Protein AF-A0A944C3S5-F1 (afdb_monomer_lite)

Foldseek 3Di:
DVVVVCVVVVNDDPVVVVVVVVVVVVVCPDPVNVVVVVVVVVVVVVVVVVCCVPPPVNVVVVVVVVVVVVVVVVVVVVVVVVVVVVVVVVVVVVVVVVVVVVVVVVVVVVVVVVVVVVVVVVVVVVVVVVVVVVVVVVVVVVVVVVVVVVVVVVVVVVVVVVVVVVVVVVVVVVVVVVVVVVVVVVVVVVVVVVVVVVVVVVVVVVVVVVVVVVVVVVVVVVVVVVVVVVVVVVVVVVVVVVVVVVVVCCCVLPVVLVCVLVVNPPVVVVVVVVVVVVVLVPQQDDPDDDPPDHGHDDDDDDGPDSDPPD

Radius of gyration: 121.22 Å; chains: 1; bounding box: 181×60×324 Å

Sequence (310 aa):
EQYSAAVSAGQIPQSVQNQVNAAVEAQMNTDAVKLQISDKVTAQKQLLIEQNMSNEAVTAQINEAVASAKEGQKTIQELVAQLDAYNEFYTGLTSYTAGVDKAYSGSKDLSSGAAELYNGAKDLHSGTAQLKAGTEQLTSGGNTLISGVNQLDSGAGELKDGTGSLVDGVNKLSSGAGQLDSGAGELMDGTQSLVNGVGTLTTGAQQLDNGAGELLDGANKLNDGVKTLIDGIKQLRDGSKELKDGMDEFNDKAVKKIVDAVDGDIAGLLDKLKATVAAGKDYDTFSGKPDTMNGSVKFIYRTEAISADD

pLDDT: mean 88.97, std 12.16, range [44.88, 98.62]

Secondary structure (DSSP, 8-state):
-HHHHHHHTT-S-HHHHHHHHHHHHHHHHSHHHHHHHHHHHHHHHHHHHHHHHT-HHHHHHHHHHHHHHHHHHHHHHHHHHHHHHHHHHHHHHHHHHHHHHHHHHHHHHHHHHHHHHHHHHHHHHHHHHHHHHHHHHHHHHHHHHHHHHHHHHHHHHHHHHHHHHHHHHHHHHHHHHHHHHHHHHHHHHHHHHHHHHHHHHHHHHHHHHHHHHHHHHHHHHHHHHHHHHHHHHHHHHHHHHHHHHHHHHHIIIIIHHHHHHTTT-HHHHHHHHHHHHHHHTT---TT---TT----------PPP-----

Structure (mmCIF, N/CA/C/O backbone):
data_AF-A0A944C3S5-F1
#
_entry.id   AF-A0A944C3S5-F1
#
loop_
_atom_site.group_PDB
_atom_site.id
_atom_site.type_symbol
_atom_site.label_atom_id
_atom_site.label_alt_id
_atom_site.label_comp_id
_atom_site.label_asym_id
_atom_site.label_entity_id
_atom_site.label_seq_id
_atom_site.pdbx_PDB_ins_code
_atom_site.Cartn_x
_atom_site.Cartn_y
_atom_site.Cartn_z
_atom_site.occupancy
_atom_site.B_iso_or_equiv
_atom_site.auth_seq_id
_atom_site.auth_comp_id
_atom_site.auth_asym_id
_atom_site.auth_atom_id
_atom_site.pdbx_PDB_model_num
ATOM 1 N N . GLU A 1 1 ? 78.998 5.238 -148.807 1.00 68.12 1 GLU A N 1
ATOM 2 C CA . GLU A 1 1 ? 79.286 6.618 -149.262 1.00 68.12 1 GLU A CA 1
ATOM 3 C C . GLU A 1 1 ? 79.625 6.720 -150.746 1.00 68.12 1 GLU A C 1
ATOM 5 O O . GLU A 1 1 ? 78.857 7.359 -151.448 1.00 68.12 1 GLU A O 1
ATOM 10 N N . GLN A 1 2 ? 80.679 6.072 -151.267 1.00 76.25 2 GLN A N 1
ATOM 11 C CA . GLN A 1 2 ? 81.015 6.170 -152.706 1.00 76.25 2 GLN A CA 1
ATOM 12 C C . GLN A 1 2 ? 79.892 5.675 -153.644 1.00 76.25 2 GLN A C 1
ATOM 14 O O . GLN A 1 2 ? 79.578 6.344 -154.624 1.00 76.25 2 GLN A O 1
ATOM 19 N N . TYR A 1 3 ? 79.224 4.564 -153.307 1.00 78.12 3 TYR A N 1
ATOM 20 C CA . TYR A 1 3 ? 78.037 4.080 -154.031 1.00 78.12 3 TYR A CA 1
ATOM 21 C C . TYR A 1 3 ? 76.883 5.099 -154.007 1.00 78.12 3 TYR A C 1
ATOM 23 O O . TYR A 1 3 ? 76.321 5.432 -155.046 1.00 78.12 3 TYR A O 1
ATOM 31 N N . SER A 1 4 ? 76.581 5.658 -152.832 1.00 78.44 4 SER A N 1
ATOM 32 C CA . SER A 1 4 ? 75.530 6.666 -152.650 1.00 78.44 4 SER A CA 1
ATOM 33 C C . SER A 1 4 ? 75.803 7.944 -153.456 1.00 78.44 4 SER A C 1
ATOM 35 O O . SER A 1 4 ? 74.883 8.506 -154.037 1.00 78.44 4 SER A O 1
ATOM 37 N N . ALA A 1 5 ? 77.063 8.381 -153.544 1.00 80.31 5 ALA A N 1
ATOM 38 C CA . ALA A 1 5 ? 77.455 9.555 -154.326 1.00 80.31 5 ALA A CA 1
ATOM 39 C C . ALA A 1 5 ? 77.329 9.328 -155.845 1.00 80.31 5 ALA A C 1
ATOM 41 O O . ALA A 1 5 ? 76.824 10.197 -156.554 1.00 80.31 5 ALA A O 1
ATOM 42 N N . ALA A 1 6 ? 77.731 8.152 -156.344 1.00 76.31 6 ALA A N 1
ATOM 43 C CA . ALA A 1 6 ? 77.611 7.796 -157.761 1.00 76.31 6 ALA A CA 1
ATOM 44 C C . ALA A 1 6 ? 76.144 7.656 -158.216 1.00 76.31 6 ALA A C 1
ATOM 46 O O . ALA A 1 6 ? 75.801 8.021 -159.343 1.00 76.31 6 ALA A O 1
ATOM 47 N N . VAL A 1 7 ? 75.266 7.178 -157.327 1.00 78.06 7 VAL A N 1
ATOM 48 C CA . VAL A 1 7 ? 73.809 7.161 -157.534 1.00 78.06 7 VAL A CA 1
ATOM 49 C C . VAL A 1 7 ? 73.253 8.581 -157.664 1.00 78.06 7 VAL A C 1
ATOM 51 O O . VAL A 1 7 ? 72.561 8.876 -158.637 1.00 78.06 7 VAL A O 1
ATOM 54 N N . SER A 1 8 ? 73.611 9.485 -156.747 1.00 79.62 8 SER A N 1
ATOM 55 C CA . SER A 1 8 ? 73.151 10.882 -156.774 1.00 79.62 8 SER A CA 1
ATOM 56 C C . SER A 1 8 ? 73.646 11.671 -157.993 1.00 79.62 8 SER A C 1
ATOM 58 O O . SER A 1 8 ? 72.970 12.595 -158.434 1.00 79.62 8 SER A O 1
ATOM 60 N N . ALA A 1 9 ? 74.797 11.301 -158.569 1.00 79.31 9 ALA A N 1
ATOM 61 C CA . ALA A 1 9 ? 75.340 11.899 -159.793 1.00 79.31 9 ALA A CA 1
ATOM 62 C C . ALA A 1 9 ? 74.702 11.360 -161.094 1.00 79.31 9 ALA A C 1
ATOM 64 O O . ALA A 1 9 ? 75.118 11.749 -162.185 1.00 79.31 9 ALA A O 1
ATOM 65 N N . GLY A 1 10 ? 73.730 10.441 -161.006 1.00 77.62 10 GLY A N 1
ATOM 66 C CA . GLY A 1 10 ? 73.051 9.839 -162.162 1.00 77.62 10 GLY A CA 1
ATOM 67 C C . GLY A 1 10 ? 73.912 8.865 -162.977 1.00 77.62 10 GLY A C 1
ATOM 68 O O . GLY A 1 10 ? 73.494 8.419 -164.042 1.00 77.62 10 GLY A O 1
ATOM 69 N N . GLN A 1 11 ? 75.109 8.521 -162.489 1.00 80.56 11 GLN A N 1
ATOM 70 C CA . GLN A 1 11 ? 76.077 7.673 -163.195 1.00 80.56 11 GLN A CA 1
ATOM 71 C C . GLN A 1 11 ? 75.770 6.176 -163.080 1.00 80.56 11 GLN A C 1
ATOM 73 O O . GLN A 1 11 ? 76.320 5.379 -163.837 1.00 80.56 11 GLN A O 1
ATOM 78 N N . ILE A 1 12 ? 74.903 5.780 -162.143 1.00 78.81 12 ILE A N 1
ATOM 79 C CA . ILE A 1 12 ? 74.506 4.383 -161.957 1.00 78.81 12 ILE A CA 1
ATOM 80 C C . ILE A 1 12 ? 73.067 4.189 -162.448 1.00 78.81 12 ILE A C 1
ATOM 82 O O . ILE A 1 12 ? 72.147 4.757 -161.853 1.00 78.81 12 ILE A O 1
ATOM 86 N N . PRO A 1 13 ? 72.843 3.369 -163.493 1.00 82.81 13 PRO A N 1
ATOM 87 C CA . PRO A 1 13 ? 71.507 3.069 -163.991 1.00 82.81 13 PRO A CA 1
ATOM 88 C C . PRO A 1 13 ? 70.596 2.505 -162.900 1.00 82.81 13 PRO A C 1
ATOM 90 O O . PRO A 1 13 ? 71.029 1.704 -162.069 1.00 82.81 13 PRO A O 1
ATOM 93 N N . GLN A 1 14 ? 69.309 2.854 -162.956 1.00 82.19 14 GLN A N 1
ATOM 94 C CA . GLN A 1 14 ? 68.306 2.395 -161.988 1.00 82.19 14 GLN A CA 1
ATOM 95 C C . GLN A 1 14 ? 68.265 0.862 -161.854 1.00 82.19 14 GLN A C 1
ATOM 97 O O . GLN A 1 14 ? 68.037 0.338 -160.770 1.00 82.19 14 GLN A O 1
ATOM 102 N N . SER A 1 15 ? 68.537 0.126 -162.934 1.00 81.75 15 SER A N 1
ATOM 103 C CA . SER A 1 15 ? 68.594 -1.340 -162.926 1.00 81.75 15 SER A CA 1
ATOM 104 C C . SER A 1 15 ? 69.706 -1.898 -162.032 1.00 81.75 15 SER A C 1
ATOM 106 O O . SER A 1 15 ? 69.478 -2.862 -161.304 1.00 81.75 15 SER A O 1
ATOM 108 N N . VAL A 1 16 ? 70.887 -1.275 -162.044 1.00 80.94 16 VAL A N 1
ATOM 109 C CA . VAL A 1 16 ? 72.018 -1.657 -161.186 1.00 80.94 16 VAL A CA 1
ATOM 110 C C . VAL A 1 16 ? 71.726 -1.276 -159.740 1.00 80.94 16 VAL A C 1
ATOM 112 O O . VAL A 1 16 ? 71.988 -2.068 -158.837 1.00 80.94 16 VAL A O 1
ATOM 115 N N . GLN A 1 17 ? 71.105 -0.113 -159.515 1.00 84.06 17 GLN A N 1
ATOM 116 C CA . GLN A 1 17 ? 70.663 0.275 -158.174 1.00 84.06 17 GLN A CA 1
ATOM 117 C C . GLN A 1 17 ? 69.677 -0.737 -157.587 1.00 84.06 17 GLN A C 1
ATOM 119 O O . GLN A 1 17 ? 69.824 -1.152 -156.439 1.00 84.06 17 GLN A O 1
ATOM 124 N N . ASN A 1 18 ? 68.715 -1.189 -158.397 1.00 85.38 18 ASN A N 1
ATOM 125 C CA . ASN A 1 18 ? 67.740 -2.197 -157.995 1.00 85.38 18 ASN A CA 1
ATOM 126 C C . ASN A 1 18 ? 68.406 -3.545 -157.673 1.00 85.38 18 ASN A C 1
ATOM 128 O O . ASN A 1 18 ? 68.017 -4.184 -156.702 1.00 85.38 18 ASN A O 1
ATOM 132 N N . GLN A 1 19 ? 69.423 -3.971 -158.432 1.00 83.88 19 GLN A N 1
ATOM 133 C CA . GLN A 1 19 ? 70.165 -5.205 -158.140 1.00 83.88 19 GLN A CA 1
ATOM 134 C C . GLN A 1 19 ? 70.975 -5.119 -156.849 1.00 83.88 19 GLN A C 1
ATOM 136 O O . GLN A 1 19 ? 70.965 -6.065 -156.065 1.00 83.88 19 GLN A O 1
ATOM 141 N N . VAL A 1 20 ? 71.665 -4.002 -156.610 1.00 83.25 20 VAL A N 1
ATOM 142 C CA . VAL A 1 20 ? 72.401 -3.802 -155.357 1.00 83.25 20 VAL A CA 1
ATOM 143 C C . VAL A 1 20 ? 71.428 -3.764 -154.182 1.00 83.25 20 VAL A C 1
ATOM 145 O O . VAL A 1 20 ? 71.673 -4.439 -153.188 1.00 83.25 20 VAL A O 1
ATOM 148 N N . ASN A 1 21 ? 70.300 -3.061 -154.309 1.00 84.06 21 ASN A N 1
ATOM 149 C CA . ASN A 1 21 ? 69.264 -3.050 -153.277 1.00 84.06 21 ASN A CA 1
ATOM 150 C C . ASN A 1 21 ? 68.722 -4.460 -153.012 1.00 84.06 21 ASN A C 1
ATOM 152 O O . ASN A 1 21 ? 68.653 -4.861 -151.856 1.00 84.06 21 ASN A O 1
ATOM 156 N N . ALA A 1 22 ? 68.432 -5.242 -154.058 1.00 85.50 22 ALA A N 1
ATOM 157 C CA . ALA A 1 22 ? 67.975 -6.625 -153.919 1.00 85.50 22 ALA A CA 1
ATOM 158 C C . ALA A 1 22 ? 69.033 -7.533 -153.263 1.00 85.50 22 ALA A C 1
ATOM 160 O O . ALA A 1 22 ? 68.700 -8.370 -152.428 1.00 85.50 22 ALA A O 1
ATOM 161 N N . ALA A 1 23 ? 70.316 -7.364 -153.600 1.00 84.44 23 ALA A N 1
ATOM 162 C CA . ALA A 1 23 ? 71.409 -8.120 -152.990 1.00 84.44 23 ALA A CA 1
ATOM 163 C C . ALA A 1 23 ? 71.604 -7.753 -151.511 1.00 84.44 23 ALA A C 1
ATOM 165 O O . ALA A 1 23 ? 71.798 -8.633 -150.674 1.00 84.44 23 ALA A O 1
ATOM 166 N N . VAL A 1 24 ? 71.503 -6.464 -151.175 1.00 85.25 24 VAL A N 1
ATOM 167 C CA . VAL A 1 24 ? 71.533 -5.984 -149.788 1.00 85.25 24 VAL A CA 1
ATOM 168 C C . VAL A 1 24 ? 70.325 -6.507 -149.015 1.00 85.25 24 VAL A C 1
ATOM 170 O O . VAL A 1 24 ? 70.507 -7.013 -147.912 1.00 85.25 24 VAL A O 1
ATOM 173 N N . GLU A 1 25 ? 69.117 -6.457 -149.583 1.00 85.50 25 GLU A N 1
ATOM 174 C CA . GLU A 1 25 ? 67.910 -7.030 -148.975 1.00 85.50 25 GLU A CA 1
ATOM 175 C C . GLU A 1 25 ? 68.047 -8.534 -148.740 1.00 85.50 25 GLU A C 1
ATOM 177 O O . GLU A 1 25 ? 67.682 -9.013 -147.668 1.00 85.50 25 GLU A O 1
ATOM 182 N N . ALA A 1 26 ? 68.602 -9.283 -149.695 1.00 85.50 26 ALA A N 1
ATOM 183 C CA . ALA A 1 26 ? 68.852 -10.712 -149.539 1.00 85.50 26 ALA A CA 1
ATOM 184 C C . ALA A 1 26 ? 69.857 -10.985 -148.409 1.00 85.50 26 ALA A C 1
ATOM 186 O O . ALA A 1 26 ? 69.588 -11.815 -147.542 1.00 85.50 26 ALA A O 1
ATOM 187 N N . GLN A 1 27 ? 70.972 -10.244 -148.368 1.00 85.62 27 GLN A N 1
ATOM 188 C CA . GLN A 1 27 ? 71.989 -10.358 -147.319 1.00 85.62 27 GLN A CA 1
ATOM 189 C C . GLN A 1 27 ? 71.406 -10.026 -145.934 1.00 85.62 27 GLN A C 1
ATOM 191 O O . GLN A 1 27 ? 71.581 -10.790 -144.985 1.00 85.62 27 GLN A O 1
ATOM 196 N N . MET A 1 28 ? 70.667 -8.917 -145.832 1.00 85.00 28 MET A N 1
ATOM 197 C CA . MET A 1 28 ? 69.953 -8.464 -144.631 1.00 85.00 28 MET A CA 1
ATOM 198 C C . MET A 1 28 ? 68.902 -9.473 -144.157 1.00 85.00 28 MET A C 1
ATOM 200 O O . MET A 1 28 ? 68.638 -9.576 -142.960 1.00 85.00 28 MET A O 1
ATOM 204 N N . ASN A 1 29 ? 68.296 -10.217 -145.086 1.00 87.00 29 ASN A N 1
ATOM 205 C CA . ASN A 1 29 ? 67.273 -11.205 -144.773 1.00 87.00 29 ASN A CA 1
ATOM 206 C C . ASN A 1 29 ? 67.810 -12.576 -144.373 1.00 87.00 29 ASN A C 1
ATOM 208 O O . ASN A 1 29 ? 67.002 -13.396 -143.928 1.00 87.00 29 ASN A O 1
ATOM 212 N N . THR A 1 30 ? 69.120 -12.814 -144.481 1.00 90.19 30 THR A N 1
ATOM 213 C CA . THR A 1 30 ? 69.727 -14.062 -144.008 1.00 90.19 30 THR A CA 1
ATOM 214 C C . THR A 1 30 ? 69.561 -14.221 -142.497 1.00 90.19 30 THR A C 1
ATOM 216 O O . THR A 1 30 ? 69.698 -13.262 -141.730 1.00 90.19 30 THR A O 1
ATOM 219 N N . ASP A 1 31 ? 69.310 -15.453 -142.054 1.00 88.69 31 ASP A N 1
ATOM 220 C CA . ASP A 1 31 ? 69.139 -15.766 -140.631 1.00 88.69 31 ASP A CA 1
ATOM 221 C C . ASP A 1 31 ? 70.384 -15.406 -139.817 1.00 88.69 31 ASP A C 1
ATOM 223 O O . ASP A 1 31 ? 70.266 -14.911 -138.701 1.00 88.69 31 ASP A O 1
ATOM 227 N N . ALA A 1 32 ? 71.578 -15.557 -140.400 1.00 89.75 32 ALA A N 1
ATOM 228 C CA . ALA A 1 32 ? 72.836 -15.180 -139.762 1.00 89.75 32 ALA A CA 1
ATOM 229 C C . ALA A 1 32 ? 72.899 -13.678 -139.430 1.00 89.75 32 ALA A C 1
ATOM 231 O O . ALA A 1 32 ? 73.282 -13.309 -138.320 1.00 89.75 32 ALA A O 1
ATOM 232 N N . VAL A 1 33 ? 72.492 -12.809 -140.365 1.00 87.69 33 VAL A N 1
ATOM 233 C CA . VAL A 1 33 ? 72.485 -11.354 -140.144 1.00 87.69 33 VAL A CA 1
ATOM 234 C C . VAL A 1 33 ? 71.390 -10.962 -139.151 1.00 87.69 33 VAL A C 1
ATOM 236 O O . VAL A 1 33 ? 71.651 -10.177 -138.240 1.00 87.69 33 VAL A O 1
ATOM 239 N N . LYS A 1 34 ? 70.192 -11.548 -139.253 1.00 88.38 34 LYS A N 1
ATOM 240 C CA . LYS A 1 34 ? 69.099 -11.311 -138.291 1.00 88.38 34 LYS A CA 1
ATOM 241 C C . LYS A 1 34 ? 69.468 -11.735 -136.868 1.00 88.38 34 LYS A C 1
ATOM 243 O O . LYS A 1 34 ? 69.200 -10.983 -135.931 1.00 88.38 34 LYS A O 1
ATOM 248 N N . LEU A 1 35 ? 70.111 -12.893 -136.706 1.00 90.81 35 LEU A N 1
ATOM 249 C CA . LEU A 1 35 ? 70.570 -13.388 -135.407 1.00 90.81 35 LEU A CA 1
ATOM 250 C C . LEU A 1 35 ? 71.626 -12.450 -134.812 1.00 90.81 35 LEU A C 1
ATOM 252 O O . LEU A 1 35 ? 71.480 -12.010 -133.678 1.00 90.81 35 LEU A O 1
ATOM 256 N N . GLN A 1 36 ? 72.622 -12.042 -135.607 1.00 90.56 36 GLN A N 1
ATOM 257 C CA . GLN A 1 36 ? 73.629 -11.072 -135.166 1.00 90.56 36 GLN A CA 1
ATOM 258 C C . GLN A 1 36 ? 73.017 -9.730 -134.753 1.00 90.56 36 GLN A C 1
ATOM 260 O O . GLN A 1 36 ? 73.471 -9.132 -133.777 1.00 90.56 36 GLN A O 1
ATOM 265 N N . ILE A 1 37 ? 71.997 -9.247 -135.470 1.00 89.06 37 ILE A N 1
ATOM 266 C CA . ILE A 1 37 ? 71.258 -8.038 -135.085 1.00 89.06 37 ILE A CA 1
ATOM 267 C C . ILE A 1 37 ? 70.555 -8.261 -133.740 1.00 89.06 37 ILE A C 1
ATOM 269 O O . ILE A 1 37 ? 70.702 -7.432 -132.846 1.00 89.06 37 ILE A O 1
ATOM 273 N N . SER A 1 38 ? 69.841 -9.374 -133.561 1.00 89.94 38 SER A N 1
ATOM 274 C CA . SER A 1 38 ? 69.129 -9.697 -132.315 1.00 89.94 38 SER A CA 1
ATOM 275 C C . SER A 1 38 ? 70.068 -9.832 -131.111 1.00 89.94 38 SER A C 1
ATOM 277 O O . SER A 1 38 ? 69.803 -9.257 -130.051 1.00 89.94 38 SER A O 1
ATOM 279 N N . ASP A 1 39 ? 71.189 -10.534 -131.275 1.00 93.75 39 ASP A N 1
ATOM 280 C CA . ASP A 1 39 ? 72.185 -10.733 -130.221 1.00 93.75 39 ASP A CA 1
ATOM 281 C C . ASP A 1 39 ? 72.843 -9.409 -129.841 1.00 93.75 39 ASP A C 1
ATOM 283 O O . ASP A 1 39 ? 72.949 -9.080 -128.658 1.00 93.75 39 ASP A O 1
ATOM 287 N N . LYS A 1 40 ? 73.209 -8.588 -130.837 1.00 91.75 40 LYS A N 1
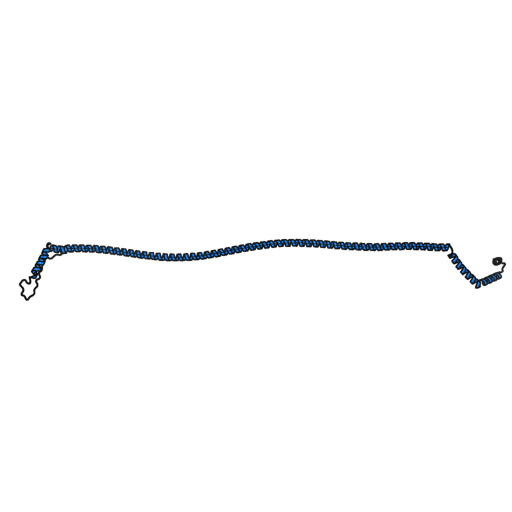ATOM 288 C CA . LYS A 1 40 ? 73.746 -7.248 -130.582 1.00 91.75 40 LYS A CA 1
ATOM 289 C C . LYS A 1 40 ? 72.727 -6.339 -129.910 1.00 91.75 40 LYS A C 1
ATOM 291 O O . LYS A 1 40 ? 73.101 -5.632 -128.985 1.00 91.75 40 LYS A O 1
ATOM 296 N N . VAL A 1 41 ? 71.456 -6.374 -130.311 1.00 92.69 41 VAL A N 1
ATOM 297 C CA . VAL A 1 41 ? 70.386 -5.598 -129.662 1.00 92.69 41 VAL A CA 1
ATOM 298 C C . VAL A 1 41 ? 70.185 -6.048 -128.215 1.00 92.69 41 VAL A C 1
ATOM 300 O O . VAL A 1 41 ? 70.038 -5.209 -127.329 1.00 92.69 41 VAL A O 1
ATOM 303 N N . THR A 1 42 ? 70.203 -7.354 -127.950 1.00 93.31 42 THR A N 1
ATOM 304 C CA . THR A 1 42 ? 70.057 -7.903 -126.593 1.00 93.31 42 THR A CA 1
ATOM 305 C C . THR A 1 42 ? 71.242 -7.512 -125.711 1.00 93.31 42 THR A C 1
ATOM 307 O O . THR A 1 42 ? 71.039 -6.980 -124.621 1.00 93.31 42 THR A O 1
ATOM 310 N N . ALA A 1 43 ? 72.471 -7.672 -126.208 1.00 91.31 43 ALA A N 1
ATOM 311 C CA . ALA A 1 43 ? 73.676 -7.236 -125.509 1.00 91.31 43 ALA A CA 1
ATOM 312 C C . ALA A 1 43 ? 73.681 -5.719 -125.271 1.00 91.31 43 ALA A C 1
ATOM 314 O O . ALA A 1 43 ? 74.042 -5.263 -124.191 1.00 91.31 43 ALA A O 1
ATOM 315 N N . GLN A 1 44 ? 73.227 -4.927 -126.246 1.00 90.75 44 GLN A N 1
ATOM 316 C CA . GLN A 1 44 ? 73.159 -3.473 -126.127 1.00 90.75 44 GLN A CA 1
ATOM 317 C C . GLN A 1 44 ? 72.098 -3.034 -125.110 1.00 90.75 44 GLN A C 1
ATOM 319 O O . GLN A 1 44 ? 72.358 -2.108 -124.348 1.00 90.75 44 GLN A O 1
ATOM 324 N N . LYS A 1 45 ? 70.944 -3.715 -125.024 1.00 89.25 45 LYS A N 1
ATOM 325 C CA . LYS A 1 45 ? 69.951 -3.498 -123.954 1.00 89.25 45 LYS A CA 1
ATOM 326 C C . LYS A 1 45 ? 70.530 -3.804 -122.578 1.00 89.25 45 LYS A C 1
ATOM 328 O O . LYS A 1 45 ? 70.348 -3.003 -121.669 1.00 89.25 45 LYS A O 1
ATOM 333 N N . GLN A 1 46 ? 71.231 -4.928 -122.436 1.00 90.12 46 GLN A N 1
ATOM 334 C CA . GLN A 1 46 ? 71.866 -5.304 -121.175 1.00 90.12 46 GLN A CA 1
ATOM 335 C C . GLN A 1 46 ? 72.931 -4.277 -120.765 1.00 90.12 46 GLN A C 1
ATOM 337 O O . GLN A 1 46 ? 72.906 -3.796 -119.636 1.00 90.12 46 GLN A O 1
ATOM 342 N N . LEU A 1 47 ? 73.780 -3.853 -121.707 1.00 88.75 47 LEU A N 1
ATOM 343 C CA . LEU A 1 47 ? 74.774 -2.802 -121.492 1.00 88.75 47 LEU A CA 1
ATOM 344 C C . LEU A 1 47 ? 74.117 -1.474 -121.091 1.00 88.75 47 LEU A C 1
ATOM 346 O O . LEU A 1 47 ? 74.588 -0.821 -120.172 1.00 88.75 47 LEU A O 1
ATOM 350 N N . LEU A 1 48 ? 73.022 -1.077 -121.749 1.00 86.38 48 LEU A N 1
ATOM 351 C CA . LEU A 1 48 ? 72.266 0.137 -121.418 1.00 86.38 48 LEU A CA 1
ATOM 352 C C . LEU A 1 48 ? 71.638 0.063 -120.019 1.00 86.38 48 LEU A C 1
ATOM 354 O O . LEU A 1 48 ? 71.647 1.057 -119.299 1.00 86.38 48 LEU A O 1
ATOM 358 N N . ILE A 1 49 ? 71.111 -1.098 -119.617 1.00 85.69 49 ILE A N 1
ATOM 359 C CA . ILE A 1 49 ? 70.595 -1.324 -118.259 1.00 85.69 49 ILE A CA 1
ATOM 360 C C . ILE A 1 49 ? 71.736 -1.224 -117.244 1.00 85.69 49 ILE A C 1
ATOM 362 O O . ILE A 1 49 ? 71.604 -0.501 -116.261 1.00 85.69 49 ILE A O 1
ATOM 366 N N . GLU A 1 50 ? 72.867 -1.886 -117.491 1.00 84.75 50 GLU A N 1
ATOM 367 C CA . GLU A 1 50 ? 74.045 -1.835 -116.617 1.00 84.75 50 GLU A CA 1
ATOM 368 C C . GLU A 1 50 ? 74.632 -0.423 -116.520 1.00 84.75 50 GLU A C 1
ATOM 370 O O . GLU A 1 50 ? 74.944 0.030 -115.420 1.00 84.75 50 GLU A O 1
ATOM 375 N N . GLN A 1 51 ? 74.717 0.303 -117.639 1.00 84.94 51 GLN A N 1
ATOM 376 C CA . GLN A 1 51 ? 75.147 1.701 -117.694 1.00 84.94 51 GLN A CA 1
ATOM 377 C C . GLN A 1 51 ? 74.193 2.617 -116.931 1.00 84.94 51 GLN A C 1
ATOM 379 O O . GLN A 1 51 ? 74.660 3.468 -116.184 1.00 84.94 51 GLN A O 1
ATOM 384 N N . ASN A 1 52 ? 72.876 2.442 -117.073 1.00 83.25 52 ASN A N 1
ATOM 385 C CA . ASN A 1 52 ? 71.892 3.232 -116.333 1.00 83.25 52 ASN A CA 1
ATOM 386 C C . ASN A 1 52 ? 71.901 2.909 -114.834 1.00 83.25 52 ASN A C 1
ATOM 388 O O . ASN A 1 52 ? 71.775 3.817 -114.022 1.00 83.25 52 ASN A O 1
ATOM 392 N N . MET A 1 53 ? 72.090 1.644 -114.456 1.00 80.62 53 MET A N 1
ATOM 393 C CA . MET A 1 53 ? 72.190 1.221 -113.054 1.00 80.62 53 MET A CA 1
ATOM 394 C C . MET A 1 53 ? 73.522 1.613 -112.406 1.00 80.62 53 MET A C 1
ATOM 396 O O . MET A 1 53 ? 73.569 1.810 -111.197 1.00 80.62 53 MET A O 1
ATOM 400 N N . SER A 1 54 ? 74.589 1.745 -113.197 1.00 81.06 54 SER A N 1
ATOM 401 C CA . SER A 1 54 ? 75.903 2.239 -112.758 1.00 81.06 54 SER A CA 1
ATOM 402 C C . SER A 1 54 ? 76.054 3.754 -112.945 1.00 81.06 54 SER A C 1
ATOM 404 O O . SER A 1 54 ? 77.110 4.309 -112.651 1.00 81.06 54 SER A O 1
ATOM 406 N N . ASN A 1 55 ? 75.018 4.438 -113.445 1.00 88.44 55 ASN A N 1
ATOM 407 C CA . ASN A 1 55 ? 75.015 5.883 -113.612 1.00 88.44 55 ASN A CA 1
ATOM 408 C C . ASN A 1 55 ? 74.945 6.550 -112.231 1.00 88.44 55 ASN A C 1
ATOM 410 O O . ASN A 1 55 ? 74.016 6.312 -111.453 1.00 88.44 55 ASN A O 1
ATOM 414 N N . GLU A 1 56 ? 75.916 7.412 -111.935 1.00 88.19 56 GLU A N 1
ATOM 415 C CA . GLU A 1 56 ? 75.996 8.136 -110.662 1.00 88.19 56 GLU A CA 1
ATOM 416 C C . GLU A 1 56 ? 74.730 8.957 -110.372 1.00 88.19 56 GLU A C 1
ATOM 418 O O . GLU A 1 56 ? 74.282 9.006 -109.231 1.00 88.19 56 GLU A O 1
ATOM 423 N N . ALA A 1 57 ? 74.089 9.541 -111.391 1.00 87.00 57 ALA A N 1
ATOM 424 C CA . ALA A 1 57 ? 72.866 10.319 -111.206 1.00 87.00 57 ALA A CA 1
ATOM 425 C C . ALA A 1 57 ? 71.666 9.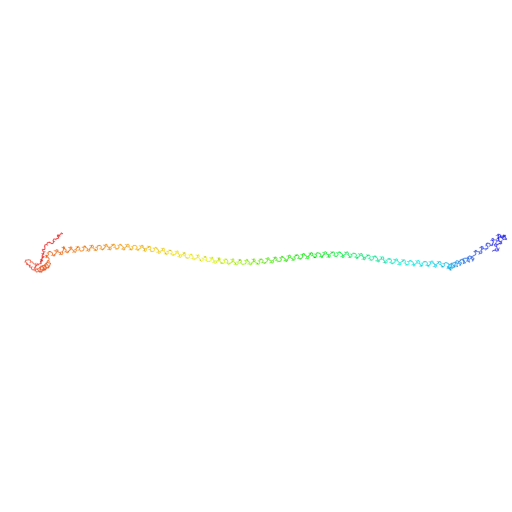437 -110.822 1.00 87.00 57 ALA A C 1
ATOM 427 O O . ALA A 1 57 ? 70.893 9.802 -109.938 1.00 87.00 57 ALA A O 1
ATOM 428 N N . VAL A 1 58 ? 71.521 8.263 -111.448 1.00 87.94 58 VAL A N 1
ATOM 429 C CA . VAL A 1 58 ? 70.428 7.319 -111.142 1.00 87.94 58 VAL A CA 1
ATOM 430 C C . VAL A 1 58 ? 70.613 6.725 -109.746 1.00 87.94 58 VAL A C 1
ATOM 432 O O . VAL A 1 58 ? 69.674 6.684 -108.953 1.00 87.94 58 VAL A O 1
ATOM 435 N N . THR A 1 59 ? 71.832 6.304 -109.410 1.00 87.50 59 THR A N 1
ATOM 436 C CA . THR A 1 59 ? 72.144 5.765 -108.077 1.00 87.50 59 THR A CA 1
ATOM 437 C C . THR A 1 59 ? 72.007 6.822 -106.980 1.00 87.50 59 THR A C 1
ATOM 439 O O . THR A 1 59 ? 71.478 6.509 -105.913 1.00 87.50 59 THR A O 1
ATOM 442 N N . ALA A 1 60 ? 72.386 8.080 -107.238 1.00 88.94 60 ALA A N 1
ATOM 443 C CA . ALA A 1 60 ? 72.148 9.195 -106.322 1.00 88.94 60 ALA A CA 1
ATOM 444 C C . ALA A 1 60 ? 70.650 9.419 -106.063 1.00 88.94 60 ALA A C 1
ATOM 446 O O . ALA A 1 60 ? 70.252 9.500 -104.904 1.00 88.94 60 ALA A O 1
ATOM 447 N N . GLN A 1 61 ? 69.814 9.428 -107.109 1.00 90.25 61 GLN A N 1
ATOM 448 C CA . GLN A 1 61 ? 68.358 9.570 -106.968 1.00 90.25 61 GLN A CA 1
ATOM 449 C C . GLN A 1 61 ? 67.732 8.432 -106.150 1.00 90.25 61 GLN A C 1
ATOM 451 O O . GLN A 1 61 ? 66.887 8.677 -105.289 1.00 90.25 61 GLN A O 1
ATOM 456 N N . ILE A 1 62 ? 68.155 7.184 -106.383 1.00 89.81 62 ILE A N 1
ATOM 457 C CA . ILE A 1 62 ? 67.685 6.030 -105.600 1.00 89.81 62 ILE A CA 1
ATOM 458 C C . ILE A 1 62 ? 68.109 6.170 -104.134 1.00 89.81 62 ILE A C 1
ATOM 460 O O . ILE A 1 62 ? 67.289 5.979 -103.235 1.00 89.81 62 ILE A O 1
ATOM 464 N N . ASN A 1 63 ? 69.371 6.519 -103.881 1.00 90.44 63 ASN A N 1
ATOM 465 C CA . ASN A 1 63 ? 69.889 6.682 -102.524 1.00 90.44 63 ASN A CA 1
ATOM 466 C C . ASN A 1 63 ? 69.186 7.822 -101.773 1.00 90.44 63 ASN A C 1
ATOM 468 O O . ASN A 1 63 ? 68.878 7.663 -100.592 1.00 90.44 63 ASN A O 1
ATOM 472 N N . GLU A 1 64 ? 68.886 8.930 -102.452 1.00 92.81 64 GLU A N 1
ATOM 473 C CA . GLU A 1 64 ? 68.113 10.045 -101.903 1.00 92.81 64 GLU A CA 1
ATOM 474 C C . GLU A 1 64 ? 66.684 9.612 -101.547 1.00 92.81 64 GLU A C 1
ATOM 476 O O . GLU A 1 64 ? 66.253 9.808 -100.412 1.00 92.81 64 GLU A O 1
ATOM 481 N N . ALA A 1 65 ? 65.982 8.917 -102.450 1.00 92.12 65 ALA A N 1
ATOM 482 C CA . ALA A 1 65 ? 64.638 8.401 -102.184 1.00 92.12 65 ALA A CA 1
ATOM 483 C C . ALA A 1 65 ? 64.608 7.412 -101.003 1.00 92.12 65 ALA A C 1
ATOM 485 O O . ALA A 1 65 ? 63.712 7.469 -100.159 1.00 92.12 65 ALA A O 1
ATOM 486 N N . VAL A 1 66 ? 65.606 6.525 -100.902 1.00 94.88 66 VAL A N 1
ATOM 487 C CA . VAL A 1 66 ? 65.755 5.601 -99.765 1.00 94.88 66 VAL A CA 1
ATOM 488 C C . VAL A 1 66 ? 66.037 6.362 -98.468 1.00 94.88 66 VAL A C 1
ATOM 490 O O . VAL A 1 66 ? 65.490 6.002 -97.424 1.00 94.88 66 VAL A O 1
ATOM 493 N N . ALA A 1 67 ? 66.864 7.409 -98.504 1.00 94.06 67 ALA A N 1
ATOM 494 C CA . ALA A 1 67 ? 67.125 8.251 -97.340 1.00 94.06 67 ALA A CA 1
ATOM 495 C C . ALA A 1 67 ? 65.853 8.981 -96.878 1.00 94.06 67 ALA A C 1
ATOM 497 O O . ALA A 1 67 ? 65.523 8.925 -95.693 1.00 94.06 67 ALA A O 1
ATOM 498 N N . SER A 1 68 ? 65.085 9.571 -97.801 1.00 93.75 68 SER A N 1
ATOM 499 C CA . SER A 1 68 ? 63.791 10.193 -97.492 1.00 93.75 68 SER A CA 1
ATOM 500 C C . SER A 1 68 ? 62.783 9.189 -96.928 1.00 93.75 68 SER A C 1
ATOM 502 O O . SER A 1 68 ? 62.078 9.505 -95.973 1.00 93.75 68 SER A O 1
ATOM 504 N N . ALA A 1 69 ? 62.735 7.965 -97.461 1.00 94.56 69 ALA A N 1
ATOM 505 C CA . ALA A 1 69 ? 61.870 6.909 -96.938 1.00 94.56 69 ALA A CA 1
ATOM 506 C C . ALA A 1 69 ? 62.261 6.490 -95.510 1.00 94.56 69 ALA A C 1
ATOM 508 O O . ALA A 1 69 ? 61.381 6.277 -94.676 1.00 94.56 69 ALA A O 1
ATOM 509 N N . LYS A 1 70 ? 63.564 6.410 -95.203 1.00 95.19 70 LYS A N 1
ATOM 510 C CA . LYS A 1 70 ? 64.059 6.132 -93.843 1.00 95.19 70 LYS A CA 1
ATOM 511 C C . LYS A 1 70 ? 63.709 7.247 -92.863 1.00 95.19 70 LYS A C 1
ATOM 513 O O . LYS A 1 70 ? 63.289 6.949 -91.748 1.00 95.19 70 LYS A O 1
ATOM 518 N N . GLU A 1 71 ? 63.839 8.509 -93.269 1.00 94.06 71 GLU A N 1
ATOM 519 C CA . GLU A 1 71 ? 63.442 9.630 -92.410 1.00 94.06 71 GLU A CA 1
ATOM 520 C C . GLU A 1 71 ? 61.923 9.632 -92.183 1.00 94.06 71 GLU A C 1
ATOM 522 O O . GLU A 1 71 ? 61.471 9.742 -91.047 1.00 94.06 71 GLU A O 1
ATOM 527 N N . GLY A 1 72 ? 61.127 9.377 -93.229 1.00 94.00 72 GLY A N 1
ATOM 528 C CA . GLY A 1 72 ? 59.677 9.207 -93.103 1.00 94.00 72 GLY A CA 1
ATOM 529 C C . GLY A 1 72 ? 59.286 8.052 -92.172 1.00 94.00 72 GLY A C 1
ATOM 530 O O . GLY A 1 72 ? 58.393 8.204 -91.340 1.00 94.00 72 GLY A O 1
ATOM 531 N N . GLN A 1 73 ? 59.989 6.916 -92.248 1.00 95.50 73 GLN A N 1
ATOM 532 C CA . GLN A 1 73 ? 59.811 5.796 -91.319 1.00 95.50 73 GLN A CA 1
ATOM 533 C C . GLN A 1 73 ? 60.089 6.218 -89.869 1.00 95.50 73 GLN A C 1
ATOM 535 O O . GLN A 1 73 ? 59.316 5.865 -88.979 1.00 95.50 73 GLN A O 1
ATOM 540 N N . LYS A 1 74 ? 61.161 6.980 -89.629 1.00 95.56 74 LYS A N 1
ATOM 541 C CA . LYS A 1 74 ? 61.514 7.486 -88.298 1.00 95.56 74 LYS A CA 1
ATOM 542 C C . LYS A 1 74 ? 60.439 8.429 -87.749 1.00 95.56 74 LYS A C 1
ATOM 544 O O . LYS A 1 74 ? 60.005 8.244 -86.617 1.00 95.56 74 LYS A O 1
ATOM 549 N N . THR A 1 75 ? 59.936 9.366 -88.556 1.00 96.31 75 THR A N 1
ATOM 550 C CA . THR A 1 75 ? 58.823 10.247 -88.155 1.00 96.31 75 THR A CA 1
ATOM 551 C C . THR A 1 75 ? 57.570 9.449 -87.781 1.00 96.31 75 THR A C 1
ATOM 553 O O . THR A 1 75 ? 56.915 9.753 -86.786 1.00 96.31 75 THR A O 1
ATOM 556 N N . ILE A 1 76 ? 57.238 8.398 -88.539 1.00 96.12 76 ILE A N 1
ATOM 557 C CA . ILE A 1 76 ? 56.106 7.517 -88.214 1.00 96.12 76 ILE A CA 1
ATOM 558 C C . ILE A 1 76 ? 56.340 6.798 -86.880 1.00 96.12 76 ILE A C 1
ATOM 560 O O . ILE A 1 76 ? 55.424 6.727 -86.065 1.00 96.12 76 ILE A O 1
ATOM 564 N N . GLN A 1 77 ? 57.550 6.292 -86.628 1.00 95.62 77 GLN A N 1
ATOM 565 C CA . GLN A 1 77 ? 57.886 5.642 -85.355 1.00 95.62 77 GLN A CA 1
ATOM 566 C C . GLN A 1 77 ? 57.751 6.601 -84.163 1.00 95.62 77 GLN A C 1
ATOM 568 O O . GLN A 1 77 ? 57.211 6.211 -83.129 1.00 95.62 77 GLN A O 1
ATOM 573 N N . GLU A 1 78 ? 58.177 7.857 -84.311 1.00 95.69 78 GLU A N 1
ATOM 574 C CA . GLU A 1 78 ? 58.012 8.894 -83.284 1.00 95.69 78 GLU A CA 1
ATOM 575 C C . GLU A 1 78 ? 56.529 9.212 -83.018 1.00 95.69 78 GLU A C 1
ATOM 577 O O . GLU A 1 78 ? 56.123 9.322 -81.860 1.00 95.69 78 GLU A O 1
ATOM 582 N N . LEU A 1 79 ? 55.700 9.299 -84.065 1.00 96.31 79 LEU A N 1
ATOM 583 C CA . LEU A 1 79 ? 54.250 9.499 -83.939 1.00 96.31 79 LEU A CA 1
ATOM 584 C C . LEU A 1 79 ? 53.552 8.324 -83.245 1.00 96.31 79 LEU A C 1
ATOM 586 O O . LEU A 1 79 ? 52.676 8.546 -82.411 1.00 96.31 79 LEU A O 1
ATOM 590 N N . VAL A 1 80 ? 53.942 7.085 -83.562 1.00 96.62 80 VAL A N 1
ATOM 591 C CA . VAL A 1 80 ? 53.419 5.885 -82.889 1.00 96.62 80 VAL A CA 1
ATOM 592 C C . VAL A 1 80 ? 53.742 5.935 -81.397 1.00 96.62 80 VAL A C 1
ATOM 594 O O . VAL A 1 80 ? 52.837 5.791 -80.583 1.00 96.62 80 VAL A O 1
ATOM 597 N N . ALA A 1 81 ? 54.989 6.246 -81.031 1.00 96.00 81 ALA A N 1
ATOM 598 C CA . ALA A 1 81 ? 55.382 6.362 -79.628 1.00 96.00 81 ALA A CA 1
ATOM 599 C C . ALA A 1 81 ? 54.604 7.464 -78.881 1.00 96.00 81 ALA A C 1
ATOM 601 O O . ALA A 1 81 ? 54.215 7.280 -77.728 1.00 96.00 81 ALA A O 1
ATOM 602 N N . GLN A 1 82 ? 54.339 8.604 -79.531 1.00 96.50 82 GLN A N 1
ATOM 603 C CA . GLN A 1 82 ? 53.498 9.661 -78.953 1.00 96.50 82 GLN A CA 1
ATOM 604 C C . GLN A 1 82 ? 52.048 9.204 -78.754 1.00 96.50 82 GLN A C 1
ATOM 606 O O . GLN A 1 82 ? 51.441 9.525 -77.730 1.00 96.50 82 GLN A O 1
ATOM 611 N N . LEU A 1 83 ? 51.492 8.456 -79.710 1.00 96.38 83 LEU A N 1
ATOM 612 C CA . LEU A 1 83 ? 50.136 7.921 -79.612 1.00 96.38 83 LEU A CA 1
ATOM 613 C C . LEU A 1 83 ? 50.021 6.879 -78.490 1.00 96.38 83 LEU A C 1
ATOM 615 O O . LEU A 1 83 ? 49.042 6.900 -77.747 1.00 96.38 83 LEU A O 1
ATOM 619 N N . ASP A 1 84 ? 51.031 6.025 -78.320 1.00 96.44 84 ASP A N 1
ATOM 620 C CA . ASP A 1 84 ? 51.093 5.055 -77.224 1.00 96.44 84 ASP A CA 1
ATOM 621 C C . ASP A 1 84 ? 51.136 5.757 -75.860 1.00 96.44 84 ASP A C 1
ATOM 623 O O . ASP A 1 84 ? 50.330 5.447 -74.981 1.00 96.44 84 ASP A O 1
ATOM 627 N N . ALA A 1 85 ? 51.981 6.782 -75.705 1.00 96.38 85 ALA A N 1
ATOM 628 C CA . ALA A 1 85 ? 52.028 7.591 -74.486 1.00 96.38 85 ALA A CA 1
ATOM 629 C C . ALA A 1 85 ? 50.688 8.298 -74.197 1.00 96.38 85 ALA A C 1
ATOM 631 O O . ALA A 1 85 ? 50.253 8.389 -73.046 1.00 96.38 85 ALA A O 1
ATOM 632 N N . TYR A 1 86 ? 49.996 8.776 -75.238 1.00 96.75 86 TYR A N 1
ATOM 633 C CA . TYR A 1 86 ? 48.662 9.358 -75.095 1.00 96.75 86 TYR A CA 1
ATOM 634 C C . TYR A 1 86 ? 47.619 8.316 -74.664 1.00 96.75 86 TYR A C 1
ATOM 636 O O . TYR A 1 86 ? 46.795 8.595 -73.791 1.00 96.75 86 TYR A O 1
ATOM 644 N N . ASN A 1 87 ? 47.667 7.106 -75.226 1.00 95.88 87 ASN A N 1
ATOM 645 C CA . ASN A 1 87 ? 46.787 6.002 -74.841 1.00 95.88 87 ASN A CA 1
ATOM 646 C C . ASN A 1 87 ? 47.009 5.576 -73.382 1.00 95.88 87 ASN A C 1
ATOM 648 O O . ASN A 1 87 ? 46.037 5.334 -72.658 1.00 95.88 87 ASN A O 1
ATOM 652 N N . GLU A 1 88 ? 48.262 5.533 -72.920 1.00 96.81 88 GLU A N 1
ATOM 653 C CA . GLU A 1 88 ? 48.590 5.294 -71.511 1.00 96.81 88 GLU A CA 1
ATOM 654 C C . GLU A 1 88 ? 48.015 6.391 -70.609 1.00 96.81 88 GLU A C 1
ATOM 656 O O . GLU A 1 88 ? 47.336 6.086 -69.624 1.00 96.81 88 GLU A O 1
ATOM 661 N N . PHE A 1 89 ? 48.206 7.665 -70.972 1.00 96.94 89 PHE A N 1
ATOM 662 C CA . PHE A 1 89 ? 47.628 8.792 -70.239 1.00 96.94 89 PHE A CA 1
ATOM 663 C C . PHE A 1 89 ? 46.099 8.701 -70.162 1.00 96.94 89 PHE A C 1
ATOM 665 O O . PHE A 1 89 ? 45.527 8.835 -69.080 1.00 96.94 89 PHE A O 1
ATOM 672 N N . TYR A 1 90 ? 45.426 8.434 -71.284 1.00 96.88 90 TYR A N 1
ATOM 673 C CA . TYR A 1 90 ? 43.968 8.323 -71.343 1.00 96.88 90 TYR A CA 1
ATOM 674 C C . TYR A 1 90 ? 43.439 7.166 -70.481 1.00 96.88 90 TYR A C 1
ATOM 676 O O . TYR A 1 90 ? 42.450 7.312 -69.754 1.00 96.88 90 TYR A O 1
ATOM 684 N N . THR A 1 91 ? 44.130 6.026 -70.500 1.00 97.06 91 THR A N 1
ATOM 685 C CA . THR A 1 91 ? 43.798 4.863 -69.664 1.00 97.06 91 THR A CA 1
ATOM 686 C C . THR A 1 91 ? 44.001 5.173 -68.178 1.00 97.06 91 THR A C 1
ATOM 688 O O . THR A 1 91 ? 43.155 4.834 -67.341 1.00 97.06 91 THR A O 1
ATOM 691 N N . GLY A 1 92 ? 45.089 5.873 -67.844 1.00 97.75 92 GLY A N 1
ATOM 692 C CA . GLY A 1 92 ? 45.360 6.367 -66.497 1.00 97.75 92 GLY A CA 1
ATOM 693 C C . GLY A 1 92 ? 44.289 7.344 -66.012 1.00 97.75 92 GLY A C 1
ATOM 694 O O . GLY A 1 92 ? 43.780 7.190 -64.903 1.00 97.75 92 GLY A O 1
ATOM 695 N N . LEU A 1 93 ? 43.877 8.291 -66.860 1.00 97.44 93 LEU A N 1
ATOM 696 C CA . LEU A 1 93 ? 42.817 9.251 -66.554 1.00 97.44 93 LEU A CA 1
ATOM 697 C C . LEU A 1 93 ? 41.477 8.549 -66.305 1.00 97.44 93 LEU A C 1
ATOM 699 O O . LEU A 1 93 ? 40.816 8.843 -65.314 1.00 97.44 93 LEU A O 1
ATOM 703 N N . THR A 1 94 ? 41.117 7.574 -67.142 1.00 97.62 94 THR A N 1
ATOM 704 C CA . THR A 1 94 ? 39.893 6.772 -66.973 1.00 97.62 94 THR A CA 1
ATOM 705 C C . THR A 1 94 ? 39.911 5.984 -65.657 1.00 97.62 94 THR A C 1
ATOM 707 O O . THR A 1 94 ? 38.908 5.901 -64.946 1.00 97.62 94 THR A O 1
ATOM 710 N N . SER A 1 95 ? 41.070 5.430 -65.291 1.00 97.50 95 SER A N 1
ATOM 711 C CA . SER A 1 95 ? 41.249 4.719 -64.018 1.00 97.50 95 SER A CA 1
ATOM 712 C C . SER A 1 95 ? 41.157 5.666 -62.820 1.00 97.50 95 SER A C 1
ATOM 714 O O . SER A 1 95 ? 40.530 5.334 -61.812 1.00 97.50 95 SER A O 1
ATOM 716 N N . TYR A 1 96 ? 41.738 6.862 -62.938 1.00 97.81 96 TYR A N 1
ATOM 717 C CA . TYR A 1 96 ? 41.649 7.913 -61.931 1.00 97.81 96 TYR A CA 1
ATOM 718 C C . TYR A 1 96 ? 40.200 8.357 -61.708 1.00 97.81 96 TYR A C 1
ATOM 720 O O . TYR A 1 96 ? 39.748 8.365 -60.563 1.00 97.81 96 TYR A O 1
ATOM 728 N N . THR A 1 97 ? 39.442 8.652 -62.770 1.00 97.88 97 THR A N 1
ATOM 729 C CA . THR A 1 97 ? 38.034 9.069 -62.649 1.00 97.88 97 THR A CA 1
ATOM 730 C C . THR A 1 97 ? 37.176 7.971 -62.029 1.00 97.88 97 THR A C 1
ATOM 732 O O . THR A 1 97 ? 36.399 8.252 -61.123 1.00 97.88 97 THR A O 1
ATOM 735 N N . ALA A 1 98 ? 37.394 6.705 -62.403 1.00 97.88 98 ALA A N 1
ATOM 736 C CA . ALA A 1 98 ? 36.716 5.579 -61.762 1.00 97.88 98 ALA A CA 1
ATOM 737 C C . ALA A 1 98 ? 37.059 5.460 -60.262 1.00 97.88 98 ALA A C 1
ATOM 739 O O . ALA A 1 98 ? 36.211 5.086 -59.449 1.00 97.88 98 ALA A O 1
ATOM 740 N N . GLY A 1 99 ? 38.299 5.774 -59.874 1.00 98.19 99 GLY A N 1
ATOM 741 C CA . GLY A 1 99 ? 38.712 5.855 -58.472 1.00 98.19 99 GLY A CA 1
ATOM 742 C C . GLY A 1 99 ? 38.017 6.989 -57.714 1.00 98.19 99 GLY A C 1
ATOM 743 O O . GLY A 1 99 ? 37.542 6.777 -56.598 1.00 98.19 99 GLY A O 1
ATOM 744 N N . VAL A 1 100 ? 37.901 8.167 -58.333 1.00 98.25 100 VAL A N 1
ATOM 745 C CA . VAL A 1 100 ? 37.179 9.322 -57.775 1.00 98.25 100 VAL A CA 1
ATOM 746 C C . VAL A 1 100 ? 35.692 9.009 -57.593 1.00 98.25 100 VAL A C 1
ATOM 748 O O . VAL A 1 100 ? 35.153 9.268 -56.519 1.00 98.25 100 VAL A O 1
ATOM 751 N N . ASP A 1 101 ? 35.046 8.375 -58.572 1.00 98.25 101 ASP A N 1
ATOM 752 C CA . ASP A 1 101 ? 33.632 7.985 -58.484 1.00 98.25 101 ASP A CA 1
ATOM 753 C C . ASP A 1 101 ? 33.380 6.980 -57.349 1.00 98.25 101 ASP A C 1
ATOM 755 O O . ASP A 1 101 ? 32.389 7.080 -56.613 1.00 98.25 101 ASP A O 1
ATOM 759 N N . LYS A 1 102 ? 34.307 6.031 -57.149 1.00 98.25 102 LYS A N 1
ATOM 760 C CA . LYS A 1 102 ? 34.272 5.102 -56.008 1.00 98.25 102 LYS A CA 1
ATOM 761 C C . LYS A 1 102 ? 34.438 5.831 -54.679 1.00 98.25 102 LYS A C 1
ATOM 763 O O . LYS A 1 102 ? 33.687 5.551 -53.748 1.00 98.25 102 LYS A O 1
ATOM 768 N N . ALA A 1 103 ? 35.383 6.767 -54.581 1.00 98.19 103 ALA A N 1
ATOM 769 C CA . ALA A 1 103 ? 35.590 7.555 -53.367 1.00 98.19 103 ALA A CA 1
ATOM 770 C C . ALA A 1 103 ? 34.361 8.420 -53.037 1.00 98.19 103 ALA A C 1
ATOM 772 O O . ALA A 1 103 ? 33.925 8.464 -51.886 1.00 98.19 103 ALA A O 1
ATOM 773 N N . TYR A 1 104 ? 33.755 9.048 -54.048 1.00 98.00 104 TYR A N 1
ATOM 774 C CA . TYR A 1 104 ? 32.515 9.806 -53.902 1.00 98.00 104 TYR A CA 1
ATOM 775 C C . TYR A 1 104 ? 31.365 8.922 -53.406 1.00 98.00 104 TYR A C 1
ATOM 777 O O . TYR A 1 104 ? 30.685 9.274 -52.441 1.00 98.00 104 TYR A O 1
ATOM 785 N N . SER A 1 105 ? 31.183 7.743 -54.002 1.00 98.00 105 SER A N 1
ATOM 786 C CA . SER A 1 105 ? 30.170 6.780 -53.556 1.00 98.00 105 SER A CA 1
ATOM 787 C C . SER A 1 105 ? 30.409 6.337 -52.107 1.00 98.00 105 SER A C 1
ATOM 789 O O . SER A 1 105 ? 29.515 6.466 -51.276 1.00 98.00 105 SER A O 1
ATOM 791 N N . GLY A 1 106 ? 31.643 5.959 -51.757 1.00 98.38 106 GLY A N 1
ATOM 792 C CA . GLY A 1 106 ? 31.997 5.587 -50.384 1.00 98.38 106 GLY A CA 1
ATOM 793 C C . GLY A 1 106 ? 31.778 6.718 -49.370 1.00 98.38 106 GLY A C 1
ATOM 794 O O . GLY A 1 106 ? 31.365 6.468 -48.240 1.00 98.38 106 GLY A O 1
ATOM 795 N N . SER A 1 107 ? 31.982 7.981 -49.764 1.00 98.44 107 SER A N 1
ATOM 796 C CA . SER A 1 107 ? 31.670 9.134 -48.907 1.00 98.44 107 SER A CA 1
ATOM 797 C C . SER A 1 107 ? 30.167 9.326 -48.669 1.00 98.44 107 SER A C 1
ATOM 799 O O . SER A 1 107 ? 29.775 9.727 -47.572 1.00 98.44 107 SER A O 1
ATOM 801 N N . LYS A 1 108 ? 29.316 9.001 -49.655 1.00 98.50 108 LYS A N 1
ATOM 802 C CA . LYS A 1 108 ? 27.855 8.995 -49.474 1.00 98.50 108 LYS A CA 1
ATOM 803 C C . LYS A 1 108 ? 27.421 7.894 -48.517 1.00 98.50 108 LYS A C 1
ATOM 805 O O . LYS A 1 108 ? 26.587 8.153 -47.648 1.00 98.50 108 LYS A O 1
ATOM 810 N N . ASP A 1 109 ? 28.011 6.710 -48.644 1.00 98.25 109 ASP A N 1
ATOM 811 C CA . ASP A 1 109 ? 27.732 5.590 -47.745 1.00 98.25 109 ASP A CA 1
ATOM 812 C C . ASP A 1 109 ? 28.140 5.942 -46.310 1.00 98.25 109 ASP A C 1
ATOM 814 O O . ASP A 1 109 ? 27.346 5.795 -45.382 1.00 98.25 109 ASP A O 1
ATOM 818 N N . LEU A 1 110 ? 29.335 6.519 -46.128 1.00 98.44 110 LEU A N 1
ATOM 819 C CA . LEU A 1 110 ? 29.808 6.985 -44.823 1.00 98.44 110 LEU A CA 1
ATOM 820 C C . LEU A 1 110 ? 28.896 8.066 -44.230 1.00 98.44 110 LEU A C 1
ATOM 822 O O . LEU A 1 110 ? 28.567 8.010 -43.047 1.00 98.44 110 LEU A O 1
ATOM 826 N N . SER A 1 111 ? 28.464 9.038 -45.038 1.00 98.38 111 SER A N 1
ATOM 827 C CA . SER A 1 111 ? 27.529 10.075 -44.592 1.00 98.38 111 SER A CA 1
ATOM 828 C C . SER A 1 111 ? 26.184 9.487 -44.162 1.00 98.38 111 SER A C 1
ATOM 830 O O . SER A 1 111 ? 25.593 9.967 -43.196 1.00 98.38 111 SER A O 1
ATOM 832 N N . SER A 1 112 ? 25.702 8.461 -44.864 1.00 98.25 112 SER A N 1
ATOM 833 C CA . SER A 1 112 ? 24.448 7.779 -44.534 1.00 98.25 112 SER A CA 1
ATOM 834 C C . SER A 1 112 ? 24.586 6.999 -43.225 1.00 98.25 112 SER A C 1
ATOM 836 O O . SER A 1 112 ? 23.784 7.193 -42.314 1.00 98.25 112 SER A O 1
ATOM 838 N N . GLY A 1 113 ? 25.666 6.228 -43.066 1.00 98.50 113 GLY A N 1
ATOM 839 C CA . GLY A 1 113 ? 25.956 5.512 -41.821 1.00 98.50 113 GLY A CA 1
ATOM 840 C C . GLY A 1 113 ? 26.162 6.445 -40.620 1.00 98.50 113 GLY A C 1
ATOM 841 O O . GLY A 1 113 ? 25.719 6.145 -39.513 1.00 98.50 113 GLY A O 1
ATOM 842 N N . ALA A 1 114 ? 26.770 7.618 -40.820 1.00 98.56 114 ALA A N 1
ATOM 843 C CA . ALA A 1 114 ? 26.898 8.629 -39.770 1.00 98.56 114 ALA A CA 1
ATOM 844 C C . ALA A 1 114 ? 25.534 9.201 -39.342 1.00 98.56 114 ALA A C 1
ATOM 846 O O . ALA A 1 114 ? 25.308 9.426 -38.151 1.00 98.56 114 ALA A O 1
ATOM 847 N N . ALA A 1 115 ? 24.615 9.407 -40.291 1.00 98.44 115 ALA A N 1
ATOM 848 C CA . ALA A 1 115 ? 23.254 9.847 -39.993 1.00 98.44 115 ALA A CA 1
ATOM 849 C C . ALA A 1 115 ? 22.460 8.772 -39.228 1.00 98.44 115 ALA A C 1
ATOM 851 O O . ALA A 1 115 ? 21.765 9.094 -38.263 1.00 98.44 115 ALA A O 1
ATOM 852 N N . GLU A 1 116 ? 22.600 7.499 -39.605 1.00 98.62 116 GLU A N 1
ATOM 853 C CA . GLU A 1 116 ? 22.005 6.371 -38.876 1.00 98.62 116 GLU A CA 1
ATOM 854 C C . GLU A 1 116 ? 22.541 6.276 -37.444 1.00 98.62 116 GLU A C 1
ATOM 856 O O . GLU A 1 116 ? 21.756 6.184 -36.499 1.00 98.62 116 GLU A O 1
ATOM 861 N N . LEU A 1 117 ? 23.862 6.383 -37.260 1.00 98.44 117 LEU A N 1
ATOM 862 C CA . LEU A 1 117 ? 24.488 6.375 -35.938 1.00 98.44 117 LEU A CA 1
ATOM 863 C C . LEU A 1 117 ? 24.004 7.542 -35.068 1.00 98.44 117 LEU A C 1
ATOM 865 O O . LEU A 1 117 ? 23.715 7.352 -33.887 1.00 98.44 117 LEU A O 1
ATOM 869 N N . TYR A 1 118 ? 23.891 8.743 -35.642 1.00 98.38 118 TYR A N 1
ATOM 870 C CA . TYR A 1 118 ? 23.362 9.912 -34.941 1.00 98.38 118 TYR A CA 1
ATOM 871 C C . TYR A 1 118 ? 21.925 9.680 -34.456 1.00 98.38 118 TYR A C 1
ATOM 873 O O . TYR A 1 118 ? 21.613 9.953 -33.294 1.00 98.38 118 TYR A O 1
ATOM 881 N N . ASN A 1 119 ? 21.062 9.135 -35.317 1.00 98.31 119 ASN A N 1
ATOM 882 C CA . ASN A 1 119 ? 19.683 8.818 -34.949 1.00 98.31 119 ASN A CA 1
ATOM 883 C C . ASN A 1 119 ? 19.630 7.734 -33.865 1.00 98.31 119 ASN A C 1
ATOM 885 O O . ASN A 1 119 ? 18.954 7.924 -32.858 1.00 98.31 119 ASN A O 1
ATOM 889 N N . GLY A 1 120 ? 20.423 6.667 -33.993 1.00 98.56 120 GLY A N 1
ATOM 890 C CA . GLY A 1 120 ? 20.518 5.626 -32.967 1.00 98.56 120 GLY A CA 1
ATOM 891 C C . GLY A 1 120 ? 21.002 6.159 -31.612 1.00 98.56 120 GLY A C 1
ATOM 892 O O . GLY A 1 120 ? 20.464 5.791 -30.569 1.00 98.56 120 GLY A O 1
ATOM 893 N N . ALA A 1 121 ? 21.968 7.083 -31.603 1.00 98.56 121 ALA A N 1
ATOM 894 C CA . ALA A 1 121 ? 22.426 7.740 -30.378 1.00 98.56 121 ALA A CA 1
ATOM 895 C C . ALA A 1 121 ? 21.338 8.632 -29.753 1.00 98.56 121 ALA A C 1
ATOM 897 O O . ALA A 1 121 ? 21.193 8.671 -28.529 1.00 98.56 121 ALA A O 1
ATOM 898 N N . LYS A 1 122 ? 20.544 9.323 -30.579 1.00 98.56 122 LYS A N 1
ATOM 899 C CA . LYS A 1 122 ? 19.401 10.129 -30.131 1.00 98.56 122 LYS A CA 1
ATOM 900 C C . LYS A 1 122 ? 18.289 9.263 -29.529 1.00 98.56 122 LYS A C 1
ATOM 902 O O . LYS A 1 122 ? 17.732 9.625 -28.488 1.00 98.56 122 LYS A O 1
ATOM 907 N N . ASP A 1 123 ? 17.999 8.119 -30.138 1.00 98.50 123 ASP A N 1
ATOM 908 C CA . ASP A 1 123 ? 17.024 7.155 -29.625 1.00 98.50 123 ASP A CA 1
ATOM 909 C C . ASP A 1 123 ? 17.497 6.552 -28.298 1.00 98.50 123 ASP A C 1
ATOM 911 O O . ASP A 1 123 ? 16.739 6.522 -27.327 1.00 98.50 123 ASP A O 1
ATOM 915 N N . LEU A 1 124 ? 18.779 6.176 -28.201 1.00 98.44 124 LEU A N 1
ATOM 916 C CA . LEU A 1 124 ? 19.383 5.700 -26.954 1.00 98.44 124 LEU A CA 1
ATOM 917 C C . LEU A 1 124 ? 19.322 6.762 -25.846 1.00 98.44 124 LEU A C 1
ATOM 919 O O . LEU A 1 124 ? 18.978 6.457 -24.701 1.00 98.44 124 LEU A O 1
ATOM 923 N N . HIS A 1 125 ? 19.616 8.022 -26.166 1.00 98.38 125 HIS A N 1
ATOM 924 C CA . HIS A 1 125 ? 19.498 9.119 -25.207 1.00 98.38 125 HIS A CA 1
ATOM 925 C C . HIS A 1 125 ? 18.053 9.290 -24.714 1.00 98.38 125 HIS A C 1
ATOM 927 O O . HIS A 1 125 ? 17.810 9.419 -23.515 1.00 98.38 125 HIS A O 1
ATOM 933 N N . SER A 1 126 ? 17.080 9.210 -25.621 1.00 98.38 126 SER A N 1
ATOM 934 C CA . SER A 1 126 ? 15.659 9.304 -25.272 1.00 98.38 126 SER A CA 1
ATOM 935 C C . SER A 1 126 ? 15.217 8.134 -24.385 1.00 98.38 126 SER A C 1
ATOM 937 O O . SER A 1 126 ? 14.571 8.348 -23.359 1.00 98.38 126 SER A O 1
ATOM 939 N N . GLY A 1 127 ? 15.629 6.908 -24.718 1.00 98.56 127 GLY A N 1
ATOM 940 C CA . GLY A 1 127 ? 15.334 5.713 -23.926 1.00 98.56 127 GLY A CA 1
ATOM 941 C C . GLY A 1 127 ? 15.974 5.740 -22.534 1.00 98.56 127 GLY A C 1
ATOM 942 O O . GLY A 1 127 ? 15.331 5.384 -21.549 1.00 98.56 127 GLY A O 1
ATOM 943 N N . THR A 1 128 ? 17.211 6.229 -22.412 1.00 98.56 128 THR A N 1
ATOM 944 C CA . THR A 1 128 ? 17.875 6.382 -21.102 1.00 98.56 128 THR A CA 1
ATOM 945 C C . THR A 1 128 ? 17.231 7.476 -20.246 1.00 98.56 128 THR A C 1
ATOM 947 O O . THR A 1 128 ? 17.097 7.295 -19.034 1.00 98.56 128 THR A O 1
ATOM 950 N N . ALA A 1 129 ? 16.750 8.568 -20.850 1.00 98.56 129 ALA A N 1
ATOM 951 C CA . ALA A 1 129 ? 15.970 9.586 -20.146 1.00 98.56 129 ALA A CA 1
ATOM 952 C C . ALA A 1 129 ? 14.622 9.036 -19.641 1.00 98.56 129 ALA A C 1
ATOM 954 O O . ALA A 1 129 ? 14.248 9.286 -18.493 1.00 98.56 129 ALA A O 1
ATOM 955 N N . GLN A 1 130 ? 13.924 8.238 -20.457 1.00 98.62 130 GLN A N 1
ATOM 956 C CA . GLN A 1 130 ? 12.692 7.550 -20.053 1.00 98.62 130 GLN A CA 1
ATOM 957 C C . GLN A 1 130 ? 12.940 6.553 -18.917 1.00 98.62 130 GLN A C 1
ATOM 959 O O . GLN A 1 130 ? 12.187 6.540 -17.943 1.00 98.62 130 GLN A O 1
ATOM 964 N N . LEU A 1 131 ? 14.014 5.760 -19.001 1.00 98.44 131 LEU A N 1
ATOM 965 C CA . LEU A 1 131 ? 14.398 4.825 -17.945 1.00 98.44 131 LEU A CA 1
ATOM 966 C C . LEU A 1 131 ? 14.668 5.561 -16.628 1.00 98.44 131 LEU A C 1
ATOM 968 O O . LEU A 1 131 ? 14.137 5.161 -15.595 1.00 98.44 131 LEU A O 1
ATOM 972 N N . LYS A 1 132 ? 15.423 6.668 -16.663 1.00 98.50 132 LYS A N 1
ATOM 973 C CA . LYS A 1 132 ? 15.675 7.506 -15.482 1.00 98.50 132 LYS A CA 1
ATOM 974 C C . LYS A 1 132 ? 14.368 7.995 -14.853 1.00 98.50 132 LYS A C 1
ATOM 976 O O . LYS A 1 132 ? 14.164 7.794 -13.656 1.00 98.50 132 LYS A O 1
ATOM 981 N N . ALA A 1 133 ? 13.465 8.564 -15.650 1.00 98.38 133 ALA A N 1
ATOM 982 C CA . ALA A 1 133 ? 12.168 9.031 -15.160 1.00 98.38 133 ALA A CA 1
ATOM 983 C C . ALA A 1 133 ? 11.342 7.888 -14.536 1.00 98.38 133 ALA A C 1
ATOM 985 O O . ALA A 1 133 ? 10.778 8.050 -13.455 1.00 98.38 133 ALA A O 1
ATOM 986 N N . GLY A 1 134 ? 11.329 6.710 -15.168 1.00 98.56 134 GLY A N 1
ATOM 987 C CA . GLY A 1 134 ? 10.676 5.517 -14.627 1.00 98.56 134 GLY A CA 1
ATOM 988 C C . GLY A 1 134 ? 11.278 5.058 -13.294 1.00 98.56 134 GLY A C 1
ATOM 989 O O . GLY A 1 134 ? 10.541 4.727 -12.367 1.00 98.56 134 GLY A O 1
ATOM 990 N N . THR A 1 135 ? 12.607 5.096 -13.150 1.00 98.44 135 THR A N 1
ATOM 991 C CA . THR A 1 135 ? 13.267 4.761 -11.877 1.00 98.44 135 THR A CA 1
ATOM 992 C C . THR A 1 135 ? 12.955 5.771 -10.771 1.00 98.44 135 THR A C 1
ATOM 994 O O . THR A 1 135 ? 12.698 5.365 -9.642 1.00 98.44 135 THR A O 1
ATOM 997 N N . GLU A 1 136 ? 12.877 7.068 -11.083 1.00 98.56 136 GLU A N 1
ATOM 998 C CA . GLU A 1 136 ? 12.496 8.111 -10.118 1.00 98.56 136 GLU A CA 1
ATOM 999 C C . GLU A 1 136 ? 11.039 7.962 -9.659 1.00 98.56 136 GLU A C 1
ATOM 1001 O O . GLU A 1 136 ? 10.738 8.117 -8.470 1.00 98.56 136 GLU A O 1
ATOM 1006 N N . GLN A 1 137 ? 10.137 7.599 -10.577 1.00 98.50 137 GLN A N 1
ATOM 1007 C CA . GLN A 1 137 ? 8.753 7.255 -10.248 1.00 98.50 137 GLN A CA 1
ATOM 1008 C C . GLN A 1 137 ? 8.679 6.020 -9.347 1.00 98.50 137 GLN A C 1
ATOM 1010 O O . GLN A 1 137 ? 7.960 6.044 -8.350 1.00 98.50 137 GLN A O 1
ATOM 1015 N N . LEU A 1 138 ? 9.449 4.969 -9.649 1.00 98.31 138 LEU A N 1
ATOM 1016 C CA . LEU A 1 138 ? 9.492 3.755 -8.834 1.00 98.31 138 LEU A CA 1
ATOM 1017 C C . LEU A 1 138 ? 10.012 4.040 -7.419 1.00 98.31 138 LEU A C 1
ATOM 1019 O O . LEU A 1 138 ? 9.415 3.579 -6.449 1.00 98.31 138 LEU A O 1
ATOM 1023 N N . THR A 1 139 ? 11.077 4.834 -7.279 1.00 98.38 139 THR A N 1
ATOM 1024 C CA . THR A 1 139 ? 11.592 5.259 -5.968 1.00 98.38 139 THR A CA 1
ATOM 1025 C C . THR A 1 139 ? 10.555 6.074 -5.200 1.00 98.38 139 THR A C 1
ATOM 1027 O O . THR A 1 139 ? 10.334 5.828 -4.015 1.00 98.38 139 THR A O 1
ATOM 1030 N N . SER A 1 140 ? 9.876 7.007 -5.871 1.00 98.19 140 SER A N 1
ATOM 1031 C CA . SER A 1 140 ? 8.822 7.818 -5.251 1.00 98.19 140 SER A CA 1
ATOM 1032 C C . SER A 1 140 ? 7.657 6.947 -4.772 1.00 98.19 140 SER A C 1
ATOM 1034 O O . SER A 1 140 ? 7.244 7.061 -3.620 1.00 98.19 140 SER A O 1
ATOM 1036 N N . GLY A 1 141 ? 7.187 6.017 -5.610 1.00 98.44 141 GLY A N 1
ATOM 1037 C CA . GLY A 1 141 ? 6.147 5.053 -5.249 1.00 98.44 141 GLY A CA 1
ATOM 1038 C C . GLY A 1 141 ? 6.564 4.128 -4.102 1.00 98.44 141 GLY A C 1
ATOM 1039 O O . GLY A 1 141 ? 5.766 3.874 -3.202 1.00 98.44 141 GLY A O 1
ATOM 1040 N N . GLY A 1 142 ? 7.825 3.687 -4.078 1.00 98.44 142 GLY A N 1
ATOM 1041 C CA . GLY A 1 142 ? 8.393 2.910 -2.975 1.00 98.44 142 GLY A CA 1
ATOM 1042 C C . GLY A 1 142 ? 8.378 3.673 -1.647 1.00 98.44 142 GLY A C 1
ATOM 1043 O O . GLY A 1 142 ? 7.958 3.125 -0.631 1.00 98.44 142 GLY A O 1
ATOM 1044 N N . ASN A 1 143 ? 8.746 4.957 -1.657 1.00 98.38 143 ASN A N 1
ATOM 1045 C CA . ASN A 1 143 ? 8.675 5.810 -0.467 1.00 98.38 143 ASN A CA 1
ATOM 10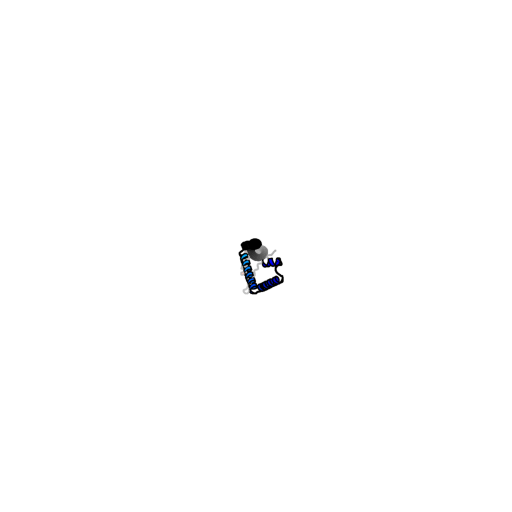46 C C . ASN A 1 143 ? 7.231 6.001 0.017 1.00 98.38 143 ASN A C 1
ATOM 1048 O O . ASN A 1 143 ? 6.972 5.890 1.213 1.00 98.38 143 ASN A O 1
ATOM 1052 N N . THR A 1 144 ? 6.279 6.227 -0.897 1.00 98.44 144 THR A N 1
ATOM 1053 C CA . THR A 1 144 ? 4.850 6.302 -0.555 1.00 98.44 144 THR A CA 1
ATOM 1054 C C . THR A 1 144 ? 4.352 5.005 0.080 1.00 98.44 144 THR A C 1
ATOM 1056 O O . THR A 1 144 ? 3.641 5.054 1.083 1.00 98.44 144 THR A O 1
ATOM 1059 N N . LEU A 1 145 ? 4.752 3.847 -0.455 1.00 98.38 145 LEU A N 1
ATOM 1060 C CA . LEU A 1 145 ? 4.391 2.547 0.107 1.00 98.38 145 LEU A CA 1
ATOM 1061 C C . LEU A 1 145 ? 4.947 2.369 1.526 1.00 98.38 145 LEU A C 1
ATOM 1063 O O . LEU A 1 145 ? 4.207 1.953 2.412 1.00 98.38 145 LEU A O 1
ATOM 1067 N N . ILE A 1 146 ? 6.212 2.732 1.764 1.00 98.44 146 ILE A N 1
ATOM 1068 C CA . ILE A 1 146 ? 6.827 2.685 3.102 1.00 98.44 146 ILE A CA 1
ATOM 1069 C C . ILE A 1 146 ? 6.060 3.578 4.085 1.00 98.44 146 ILE A C 1
ATOM 1071 O O . ILE A 1 146 ? 5.746 3.143 5.192 1.00 98.44 146 ILE A O 1
ATOM 1075 N N . SER A 1 147 ? 5.707 4.805 3.686 1.00 98.25 147 SER A N 1
ATOM 1076 C CA . SER A 1 147 ? 4.887 5.689 4.523 1.00 98.25 147 SER A CA 1
ATOM 1077 C C . SER A 1 147 ? 3.523 5.073 4.846 1.00 98.25 147 SER A C 1
ATOM 1079 O O . SER A 1 147 ? 3.112 5.104 6.004 1.00 98.25 147 SER A O 1
ATOM 1081 N N . GLY A 1 148 ? 2.854 4.468 3.859 1.00 98.56 148 GLY A N 1
ATOM 1082 C CA . GLY A 1 148 ? 1.574 3.786 4.063 1.00 98.56 148 GLY A CA 1
ATOM 1083 C C . GLY A 1 148 ? 1.674 2.583 5.006 1.00 98.56 148 GLY A C 1
ATOM 1084 O O . GLY A 1 148 ? 0.815 2.404 5.865 1.00 98.56 148 GLY A O 1
ATOM 1085 N N . VAL A 1 149 ? 2.747 1.791 4.908 1.00 98.50 149 VAL A N 1
ATOM 1086 C CA . VAL A 1 149 ? 3.009 0.666 5.823 1.00 98.50 149 VAL A CA 1
ATOM 1087 C C . VAL A 1 149 ? 3.228 1.156 7.256 1.00 98.50 149 VAL A C 1
ATOM 1089 O O . VAL A 1 149 ? 2.637 0.601 8.176 1.00 98.50 149 VAL A O 1
ATOM 1092 N N . ASN A 1 150 ? 4.000 2.227 7.457 1.00 98.44 150 ASN A N 1
ATOM 1093 C CA . ASN A 1 150 ? 4.222 2.793 8.793 1.00 98.44 150 ASN A CA 1
ATOM 1094 C C . ASN A 1 150 ? 2.932 3.360 9.411 1.00 98.44 150 ASN A C 1
ATOM 1096 O O . ASN A 1 150 ? 2.717 3.245 10.618 1.00 98.44 150 ASN A O 1
ATOM 1100 N N . GLN A 1 151 ? 2.059 3.960 8.593 1.00 98.50 151 GLN A N 1
ATOM 1101 C CA . GLN A 1 151 ? 0.737 4.410 9.039 1.00 98.50 151 GLN A CA 1
ATOM 1102 C C . GLN A 1 151 ? -0.154 3.234 9.448 1.00 98.50 151 GLN A C 1
ATOM 1104 O O . GLN A 1 151 ? -0.826 3.311 10.474 1.00 98.50 151 GLN A O 1
ATOM 1109 N N . LEU A 1 152 ? -0.138 2.141 8.678 1.00 98.25 152 LEU A N 1
ATOM 1110 C CA . LEU A 1 152 ? -0.886 0.929 9.006 1.00 98.25 152 LEU A CA 1
ATOM 1111 C C . LEU A 1 152 ? -0.391 0.288 10.309 1.00 98.25 152 LEU A C 1
ATOM 1113 O O . LEU A 1 152 ? -1.211 -0.096 11.136 1.00 98.25 152 LEU A O 1
ATOM 1117 N N . ASP A 1 153 ? 0.926 0.206 10.506 1.00 98.50 153 ASP A N 1
ATOM 1118 C CA . ASP A 1 153 ? 1.536 -0.310 11.738 1.00 98.50 153 ASP A CA 1
ATOM 1119 C C . ASP A 1 153 ? 1.146 0.536 12.960 1.00 98.50 153 ASP A C 1
ATOM 1121 O O . ASP A 1 153 ? 0.683 0.006 13.971 1.00 98.50 153 ASP A O 1
ATOM 1125 N N . SER A 1 154 ? 1.206 1.866 12.825 1.00 98.25 154 SER A N 1
ATOM 1126 C CA . SER A 1 154 ? 0.773 2.798 13.876 1.00 98.25 154 SER A CA 1
ATOM 1127 C C . SER A 1 154 ? -0.711 2.617 14.215 1.00 98.25 154 SER A C 1
ATOM 1129 O O . SER A 1 154 ? -1.065 2.474 15.384 1.00 98.25 154 SER A O 1
ATOM 1131 N N . GLY A 1 155 ? -1.580 2.541 13.200 1.00 98.56 155 GLY A N 1
ATOM 1132 C CA . GLY A 1 155 ? -3.015 2.316 13.394 1.00 98.56 155 GLY A CA 1
ATOM 1133 C C . GLY A 1 155 ? -3.338 0.946 14.002 1.00 98.56 155 GLY A C 1
ATOM 1134 O O . GLY A 1 155 ? -4.265 0.827 14.802 1.00 98.56 155 GLY A O 1
ATOM 1135 N N . ALA A 1 156 ? -2.560 -0.092 13.682 1.00 98.50 156 ALA A N 1
ATOM 1136 C CA . ALA A 1 156 ? -2.680 -1.400 14.322 1.00 98.50 156 ALA A CA 1
ATOM 1137 C C . ALA A 1 156 ? -2.275 -1.351 15.807 1.00 98.50 156 ALA A C 1
ATOM 1139 O O . ALA A 1 156 ? -2.922 -1.995 16.638 1.00 98.50 156 ALA A O 1
ATOM 1140 N N . GLY A 1 157 ? -1.251 -0.560 16.148 1.00 98.56 157 GLY A N 1
ATOM 1141 C CA . GLY A 1 157 ? -0.870 -0.261 17.530 1.00 98.56 157 GLY A CA 1
ATOM 1142 C C . GLY A 1 157 ? -1.990 0.437 18.306 1.00 98.56 157 GLY A C 1
ATOM 1143 O O . GLY A 1 157 ? -2.403 -0.051 19.356 1.00 98.56 157 GLY A O 1
ATOM 1144 N N . GLU A 1 158 ? -2.556 1.510 17.748 1.00 98.56 158 GLU A N 1
ATOM 1145 C CA . GLU A 1 158 ? -3.682 2.235 18.355 1.00 98.56 158 GLU A CA 1
ATOM 1146 C C . GLU A 1 158 ? -4.912 1.338 18.551 1.00 98.56 158 GLU A C 1
ATOM 1148 O O . GLU A 1 158 ? -5.548 1.365 19.607 1.00 98.56 158 GLU A O 1
ATOM 1153 N N . LEU A 1 159 ? -5.235 0.496 17.562 1.00 98.25 159 LEU A N 1
ATOM 1154 C CA . LEU A 1 159 ? -6.331 -0.465 17.669 1.00 98.25 159 LEU A CA 1
ATOM 1155 C C . LEU A 1 159 ? -6.085 -1.462 18.806 1.00 98.25 159 LEU A C 1
ATOM 1157 O O . LEU A 1 159 ? -6.993 -1.724 19.596 1.00 98.25 159 LEU A O 1
ATOM 1161 N N . LYS A 1 160 ? -4.868 -2.002 18.918 1.00 98.38 160 LYS A N 1
ATOM 1162 C CA . LYS A 1 160 ? -4.494 -2.914 20.004 1.00 98.38 160 LYS A CA 1
ATOM 1163 C C . LYS A 1 160 ? -4.688 -2.250 21.369 1.00 98.38 160 LYS A C 1
ATOM 1165 O O . LYS A 1 160 ? -5.351 -2.834 22.228 1.00 98.38 160 LYS A O 1
ATOM 1170 N N . ASP A 1 161 ? -4.195 -1.032 21.554 1.00 98.25 161 ASP A N 1
ATOM 1171 C CA . ASP A 1 161 ? -4.317 -0.301 22.822 1.00 98.25 161 ASP A CA 1
ATOM 1172 C C . ASP A 1 161 ? -5.780 0.042 23.152 1.00 98.25 161 ASP A C 1
ATOM 1174 O O . ASP A 1 161 ? -6.232 -0.118 24.293 1.00 98.25 161 ASP A O 1
ATOM 1178 N N . GLY A 1 162 ? -6.562 0.425 22.137 1.00 98.50 162 GLY A N 1
ATOM 1179 C CA . GLY A 1 162 ? -8.002 0.642 22.257 1.00 98.50 162 GLY A CA 1
ATOM 1180 C C . GLY A 1 162 ? -8.754 -0.627 22.669 1.00 98.50 162 GLY A C 1
ATOM 1181 O O . GLY A 1 162 ? -9.594 -0.583 23.569 1.00 98.50 162 GLY A O 1
ATOM 1182 N N . THR A 1 163 ? -8.422 -1.780 22.076 1.00 98.25 163 THR A N 1
ATOM 1183 C CA . THR A 1 163 ? -9.020 -3.069 22.467 1.00 98.25 163 THR A CA 1
ATOM 1184 C C . THR A 1 163 ? -8.624 -3.495 23.880 1.00 98.25 163 THR A C 1
ATOM 1186 O O . THR A 1 163 ? -9.476 -3.998 24.609 1.00 98.25 163 THR A O 1
ATOM 1189 N N . GLY A 1 164 ? -7.385 -3.232 24.311 1.00 98.56 164 GLY A N 1
ATOM 1190 C CA . GLY A 1 164 ? -6.959 -3.451 25.696 1.00 98.56 164 GLY A CA 1
ATOM 1191 C C . GLY A 1 164 ? -7.769 -2.608 26.684 1.00 98.56 164 GLY A C 1
ATOM 1192 O O . GLY A 1 164 ? -8.333 -3.136 27.641 1.00 98.56 164 GLY A O 1
ATOM 1193 N N . SER A 1 165 ? -7.934 -1.318 26.386 1.00 98.38 165 SER A N 1
ATOM 1194 C CA . SER A 1 165 ? -8.742 -0.398 27.200 1.00 98.38 165 SER A CA 1
ATOM 1195 C C . SER A 1 165 ? -10.214 -0.821 27.279 1.00 98.38 165 SER A C 1
ATOM 1197 O O . SER A 1 165 ? -10.844 -0.705 28.333 1.00 98.38 165 SER A O 1
ATOM 1199 N N . LEU A 1 166 ? -10.772 -1.337 26.177 1.00 98.12 166 LEU A N 1
ATOM 1200 C CA . LEU A 1 166 ? -12.135 -1.868 26.144 1.00 98.12 166 LEU A CA 1
ATOM 1201 C C . LEU A 1 166 ? -12.285 -3.096 27.050 1.00 98.12 166 LEU A C 1
ATOM 1203 O O . LEU A 1 166 ? -13.247 -3.166 27.814 1.00 98.12 166 LEU A O 1
ATOM 1207 N N . VAL A 1 167 ? -11.339 -4.038 26.998 1.00 98.50 167 VAL A N 1
ATOM 1208 C CA . VAL A 1 167 ? -11.333 -5.227 27.868 1.00 98.50 167 VAL A CA 1
ATOM 1209 C C . VAL A 1 167 ? -11.280 -4.821 29.342 1.00 98.50 167 VAL A C 1
ATOM 1211 O O . VAL A 1 167 ? -12.076 -5.317 30.141 1.00 98.50 167 VAL A O 1
ATOM 1214 N N . ASP A 1 168 ? -10.422 -3.867 29.702 1.00 98.25 168 ASP A N 1
ATOM 1215 C CA . ASP A 1 168 ? -10.348 -3.344 31.070 1.00 98.25 168 ASP A CA 1
ATOM 1216 C C . ASP A 1 168 ? -11.663 -2.688 31.513 1.00 98.25 168 ASP A C 1
ATOM 1218 O O . ASP A 1 168 ? -12.113 -2.881 32.646 1.00 98.25 168 ASP A O 1
ATOM 1222 N N . GLY A 1 169 ? -12.307 -1.931 30.620 1.00 98.56 169 GLY A N 1
ATOM 1223 C CA . GLY A 1 169 ? -13.622 -1.335 30.859 1.00 98.56 169 GLY A CA 1
ATOM 1224 C C . GLY A 1 169 ? -14.712 -2.382 31.101 1.00 98.56 169 GLY A C 1
ATOM 1225 O O . GLY A 1 169 ? -15.484 -2.257 32.052 1.00 98.56 169 GLY A O 1
ATOM 1226 N N . VAL A 1 170 ? -14.741 -3.443 30.290 1.00 98.44 170 VAL A N 1
ATOM 1227 C CA . VAL A 1 170 ? -15.679 -4.567 30.442 1.00 98.44 170 VAL A CA 1
ATOM 1228 C C . VAL A 1 170 ? -15.449 -5.304 31.760 1.00 98.44 170 VAL A C 1
ATOM 1230 O O . VAL A 1 170 ? -16.413 -5.592 32.469 1.00 98.44 170 VAL A O 1
ATOM 1233 N N . ASN A 1 171 ? -14.194 -5.549 32.141 1.00 98.38 171 ASN A N 1
ATOM 1234 C CA . ASN A 1 171 ? -13.868 -6.183 33.418 1.00 98.38 171 ASN A CA 1
ATOM 1235 C C . ASN A 1 171 ? -14.344 -5.334 34.605 1.00 98.38 171 ASN A C 1
ATOM 1237 O O . ASN A 1 171 ? -14.993 -5.856 35.511 1.00 98.38 171 ASN A O 1
ATOM 1241 N N . LYS A 1 172 ? -14.108 -4.013 34.575 1.00 98.50 172 LYS A N 1
ATOM 1242 C CA . LYS A 1 172 ? -14.610 -3.084 35.605 1.00 98.50 172 LYS A CA 1
ATOM 1243 C C . LYS A 1 172 ? -16.134 -3.093 35.693 1.00 98.50 172 LYS A C 1
ATOM 1245 O O . LYS A 1 172 ? -16.671 -3.124 36.798 1.00 98.50 172 LYS A O 1
ATOM 1250 N N . LEU A 1 173 ? -16.823 -3.088 34.551 1.00 98.19 173 LEU A N 1
ATOM 1251 C CA . LEU A 1 173 ? -18.283 -3.165 34.508 1.00 98.19 173 LEU A CA 1
ATOM 1252 C C . LEU A 1 173 ? -18.789 -4.482 35.108 1.00 98.19 173 LEU A C 1
ATOM 1254 O O . LEU A 1 173 ? -19.708 -4.462 35.921 1.00 98.19 173 LEU A O 1
ATOM 1258 N N . SER A 1 174 ? -18.161 -5.609 34.762 1.00 98.38 174 SER A N 1
ATOM 1259 C CA . SER A 1 174 ? -18.505 -6.920 35.319 1.00 98.38 174 SER A CA 1
ATOM 1260 C C . SER A 1 174 ? -18.307 -6.966 36.835 1.00 98.38 174 SER A C 1
ATOM 1262 O O . SER A 1 174 ? -19.161 -7.490 37.546 1.00 98.38 174 SER A O 1
ATOM 1264 N N . SER A 1 175 ? -17.208 -6.404 37.348 1.00 98.06 175 SER A N 1
ATOM 1265 C CA . SER A 1 175 ? -16.971 -6.310 38.792 1.00 98.06 175 SER A CA 1
ATOM 1266 C C . SER A 1 175 ? -18.006 -5.423 39.486 1.00 98.06 175 SER A C 1
ATOM 1268 O O . SER A 1 175 ? -18.547 -5.822 40.513 1.00 98.06 175 SER A O 1
ATOM 1270 N N . GLY A 1 176 ? -18.327 -4.259 38.913 1.00 98.44 176 GLY A N 1
ATOM 1271 C CA . GLY A 1 176 ? -19.355 -3.364 39.447 1.00 98.44 176 GLY A CA 1
ATOM 1272 C C . GLY A 1 176 ? -20.749 -3.999 39.459 1.00 98.44 176 GLY A C 1
ATOM 1273 O O . GLY A 1 176 ? -21.479 -3.853 40.436 1.00 98.44 176 GLY A O 1
ATOM 1274 N N . ALA A 1 177 ? -21.097 -4.765 38.420 1.00 98.38 177 ALA A N 1
ATOM 1275 C CA . ALA A 1 177 ? -22.339 -5.533 38.376 1.00 98.38 177 ALA A CA 1
ATOM 1276 C C . ALA A 1 177 ? -22.394 -6.593 39.489 1.00 98.38 177 ALA A C 1
ATOM 1278 O O . ALA A 1 177 ? -23.414 -6.709 40.160 1.00 98.38 177 ALA A O 1
ATOM 1279 N N . GLY A 1 178 ? -21.288 -7.303 39.742 1.00 98.44 178 GLY A N 1
ATOM 1280 C CA . GLY A 1 178 ? -21.198 -8.251 40.857 1.00 98.44 178 GLY A CA 1
ATOM 1281 C C . GLY A 1 178 ? -21.327 -7.585 42.232 1.00 98.44 178 GLY A C 1
ATOM 1282 O O . GLY A 1 178 ? -21.987 -8.119 43.115 1.00 98.44 178 GLY A O 1
ATOM 1283 N N . GLN A 1 179 ? -20.752 -6.392 42.420 1.00 98.38 179 GLN A N 1
ATOM 1284 C CA . GLN A 1 179 ? -20.922 -5.626 43.662 1.00 98.38 179 GLN A CA 1
ATOM 1285 C C . GLN A 1 179 ? -22.370 -5.168 43.868 1.00 98.38 179 GLN A C 1
ATOM 1287 O O . GLN A 1 179 ? -22.868 -5.209 44.993 1.00 98.38 179 GLN A O 1
ATOM 1292 N N . LEU A 1 180 ? -23.044 -4.741 42.796 1.00 98.00 180 LEU A N 1
ATOM 1293 C CA . LEU A 1 180 ? -24.448 -4.341 42.845 1.00 98.00 180 LEU A CA 1
ATOM 1294 C C . LEU A 1 180 ? -25.359 -5.522 43.202 1.00 98.00 180 LEU A C 1
ATOM 1296 O O . LEU A 1 180 ? -26.256 -5.355 44.022 1.00 98.00 180 LEU A O 1
ATOM 1300 N N . ASP A 1 181 ? -25.110 -6.695 42.618 1.00 98.38 181 ASP A N 1
ATOM 1301 C CA . ASP A 1 181 ? -25.847 -7.929 42.914 1.00 98.38 181 ASP A CA 1
ATOM 1302 C C . ASP A 1 181 ? -25.709 -8.325 44.393 1.00 98.38 181 ASP A C 1
ATOM 1304 O O . ASP A 1 181 ? -26.712 -8.485 45.090 1.00 98.38 181 ASP A O 1
ATOM 1308 N N . SER A 1 182 ? -24.478 -8.344 44.920 1.00 97.94 182 SER A N 1
ATOM 1309 C CA . SER A 1 182 ? -24.230 -8.591 46.346 1.00 97.94 182 SER A CA 1
ATOM 1310 C C . SER A 1 182 ? -24.938 -7.575 47.248 1.00 97.94 182 SER A C 1
ATOM 1312 O O . SER A 1 182 ? -25.600 -7.962 48.208 1.00 97.94 182 SER A O 1
ATOM 1314 N N . GLY A 1 183 ? -24.850 -6.278 46.929 1.00 98.44 183 GLY A N 1
ATOM 1315 C CA . GLY A 1 183 ? -25.515 -5.228 47.706 1.00 98.44 183 GLY A CA 1
ATOM 1316 C C . GLY A 1 183 ? -27.045 -5.321 47.665 1.00 98.44 183 GLY A C 1
ATOM 1317 O O . GLY A 1 183 ? -27.711 -5.030 48.659 1.00 98.44 183 GLY A O 1
ATOM 1318 N N . ALA A 1 184 ? -27.621 -5.765 46.544 1.00 98.31 184 ALA A N 1
ATOM 1319 C CA . ALA A 1 184 ? -29.051 -6.045 46.444 1.00 98.31 184 ALA A CA 1
ATOM 1320 C C . ALA A 1 184 ? -29.460 -7.237 47.328 1.00 98.31 184 ALA A C 1
ATOM 1322 O O . ALA A 1 184 ? -30.505 -7.175 47.979 1.00 98.31 184 ALA A O 1
ATOM 1323 N N . GLY A 1 185 ? -28.624 -8.279 47.402 1.00 98.44 185 GLY A N 1
ATOM 1324 C CA . GLY A 1 185 ? -28.801 -9.401 48.328 1.00 98.44 185 GLY A CA 1
ATOM 1325 C C . GLY A 1 185 ? -28.783 -8.962 49.795 1.00 98.44 185 GLY A C 1
ATOM 1326 O O . GLY A 1 185 ? -29.719 -9.255 50.537 1.00 98.44 185 GLY A O 1
ATOM 1327 N N . GLU A 1 186 ? -27.786 -8.170 50.198 1.00 98.31 186 GLU A N 1
ATOM 1328 C CA . GLU A 1 186 ? -27.696 -7.622 51.561 1.00 98.31 186 GLU A CA 1
ATOM 1329 C C . GLU A 1 186 ? -28.912 -6.750 51.920 1.00 98.31 186 GLU A C 1
ATOM 1331 O O . GLU A 1 186 ? -29.455 -6.842 53.025 1.00 98.31 186 GLU A O 1
ATOM 1336 N N . LEU A 1 187 ? -29.382 -5.921 50.980 1.00 98.06 187 LEU A N 1
ATOM 1337 C CA . LEU A 1 187 ? -30.577 -5.097 51.171 1.00 98.06 187 LEU A CA 1
ATOM 1338 C C . LEU A 1 187 ? -31.840 -5.951 51.351 1.00 98.06 187 LEU A C 1
ATOM 1340 O O . LEU A 1 187 ? -32.689 -5.624 52.186 1.00 98.06 187 LEU A O 1
ATOM 1344 N N . MET A 1 188 ? -31.975 -7.032 50.580 1.00 98.19 188 MET A N 1
ATOM 1345 C CA . MET A 1 188 ? -33.082 -7.978 50.710 1.00 98.19 188 MET A CA 1
ATOM 1346 C C . MET A 1 188 ? -33.083 -8.628 52.101 1.00 98.19 188 MET A C 1
ATOM 1348 O O . MET A 1 188 ? -34.109 -8.595 52.786 1.00 98.19 188 MET A O 1
ATOM 1352 N N . ASP A 1 189 ? -31.936 -9.135 52.555 1.00 98.06 189 ASP A N 1
ATOM 1353 C CA . ASP A 1 189 ? -31.788 -9.775 53.868 1.00 98.06 189 ASP A CA 1
ATOM 1354 C C . ASP A 1 189 ? -32.068 -8.800 55.024 1.00 98.06 189 ASP A C 1
ATOM 1356 O O . ASP A 1 189 ? -32.770 -9.128 55.991 1.00 98.06 189 ASP A O 1
ATOM 1360 N N . GLY A 1 190 ? -31.575 -7.563 54.910 1.00 98.38 190 GLY A N 1
ATOM 1361 C CA . GLY A 1 190 ? -31.855 -6.490 55.864 1.00 98.38 190 GLY A CA 1
ATOM 1362 C C . GLY A 1 190 ? -33.342 -6.128 55.916 1.00 98.38 190 GLY A C 1
ATOM 1363 O O . GLY A 1 190 ? -33.910 -5.971 56.999 1.00 98.38 190 GLY A O 1
ATOM 1364 N N . THR A 1 191 ? -34.003 -6.068 54.756 1.00 98.06 191 THR A N 1
ATOM 1365 C CA . THR A 1 191 ? -35.447 -5.807 54.658 1.00 98.06 191 THR A CA 1
ATOM 1366 C C . THR A 1 191 ? -36.256 -6.939 55.291 1.00 98.06 191 THR A C 1
ATOM 1368 O O . THR A 1 191 ? -37.184 -6.676 56.057 1.00 98.06 191 THR A O 1
ATOM 1371 N N . GLN A 1 192 ? -35.881 -8.200 55.057 1.00 98.12 192 GLN A N 1
ATOM 1372 C CA . GLN A 1 192 ? -36.531 -9.351 55.686 1.00 98.12 192 GLN A CA 1
ATOM 1373 C C . GLN A 1 192 ? -36.353 -9.341 57.212 1.00 98.12 192 GLN A C 1
ATOM 1375 O O . GLN A 1 192 ? -37.299 -9.608 57.957 1.00 98.12 192 GLN A O 1
ATOM 1380 N N . SER A 1 193 ? -35.159 -8.981 57.687 1.00 98.06 193 SER A N 1
ATOM 1381 C CA . SER A 1 193 ? -34.872 -8.832 59.118 1.00 98.06 193 SER A CA 1
ATOM 1382 C C . SER A 1 193 ? -35.723 -7.731 59.756 1.00 98.06 193 SER A C 1
ATOM 1384 O O . SER A 1 193 ? -36.285 -7.934 60.833 1.00 98.06 193 SER A O 1
ATOM 1386 N N . LEU A 1 194 ? -35.885 -6.592 59.073 1.00 97.69 194 LEU A N 1
ATOM 1387 C CA . LEU A 1 194 ? -36.757 -5.503 59.515 1.00 97.69 194 LEU A CA 1
ATOM 1388 C C . LEU A 1 194 ? -38.221 -5.954 59.611 1.00 97.69 194 LEU A C 1
ATOM 1390 O O . LEU A 1 194 ? -38.863 -5.703 60.628 1.00 97.69 194 LEU A O 1
ATOM 1394 N N . VAL A 1 195 ? -38.736 -6.653 58.594 1.00 98.00 195 VAL A N 1
ATOM 1395 C CA . VAL A 1 195 ? -40.105 -7.202 58.598 1.00 98.00 195 VAL A CA 1
ATOM 1396 C C . VAL A 1 195 ? -40.321 -8.131 59.798 1.00 98.00 195 VAL A C 1
ATOM 1398 O O . VAL A 1 195 ? -41.313 -7.993 60.516 1.00 98.00 195 VAL A O 1
ATOM 1401 N N . ASN A 1 196 ? -39.369 -9.026 60.073 1.00 97.38 196 ASN A N 1
ATOM 1402 C CA . ASN A 1 196 ? -39.435 -9.933 61.223 1.00 97.38 196 ASN A CA 1
ATOM 1403 C C . ASN A 1 196 ? -39.407 -9.172 62.563 1.00 97.38 196 ASN A C 1
ATOM 1405 O O . ASN A 1 196 ? -40.160 -9.496 63.489 1.00 97.38 196 ASN A O 1
ATOM 1409 N N . GLY A 1 197 ? -38.567 -8.137 62.666 1.00 98.12 197 GLY A N 1
ATOM 1410 C CA . GLY A 1 197 ? -38.488 -7.264 63.838 1.00 98.12 197 GLY A CA 1
ATOM 1411 C C . GLY A 1 197 ? -39.793 -6.508 64.093 1.00 98.12 197 GLY A C 1
ATOM 1412 O O . GLY A 1 197 ? -40.273 -6.479 65.226 1.00 98.12 197 GLY A O 1
ATOM 1413 N N . VAL A 1 198 ? -40.416 -5.971 63.039 1.00 97.88 198 VAL A N 1
ATOM 1414 C CA . VAL A 1 198 ? -41.739 -5.331 63.116 1.00 97.88 198 VAL A CA 1
ATOM 1415 C C . VAL A 1 198 ? -42.794 -6.326 63.602 1.00 97.88 198 VAL A C 1
ATOM 1417 O O . VAL A 1 198 ? -43.531 -6.006 64.530 1.00 97.88 198 VAL A O 1
ATOM 1420 N N . GLY A 1 199 ? -42.830 -7.550 63.063 1.00 97.81 199 GLY A N 1
ATOM 1421 C CA . GLY A 1 199 ? -43.763 -8.587 63.527 1.00 97.81 199 GLY A CA 1
ATOM 1422 C C . GLY A 1 199 ? -43.580 -8.952 65.007 1.00 97.81 199 GLY A C 1
ATOM 1423 O O . GLY A 1 199 ? -44.557 -9.109 65.746 1.00 97.81 199 GLY A O 1
ATOM 1424 N N . THR A 1 200 ? -42.328 -9.015 65.468 1.00 97.94 200 THR A N 1
ATOM 1425 C CA . THR A 1 200 ? -42.000 -9.235 66.886 1.00 97.94 200 THR A CA 1
ATOM 1426 C C . THR A 1 200 ? -42.496 -8.079 67.755 1.00 97.94 200 THR A C 1
ATOM 1428 O O . THR A 1 200 ? -43.138 -8.312 68.779 1.00 97.94 200 THR A O 1
ATOM 1431 N N . LEU A 1 201 ? -42.259 -6.833 67.332 1.00 97.50 201 LEU A N 1
ATOM 1432 C CA . LEU A 1 201 ? -42.721 -5.640 68.043 1.00 97.50 201 LEU A CA 1
ATOM 1433 C C . LEU A 1 201 ? -44.252 -5.585 68.124 1.00 97.50 201 LEU A C 1
ATOM 1435 O O . LEU A 1 201 ? -44.789 -5.304 69.192 1.00 97.50 201 LEU A O 1
ATOM 1439 N N . THR A 1 202 ? -44.957 -5.893 67.032 1.00 97.75 202 THR A N 1
ATOM 1440 C CA . THR A 1 202 ? -46.425 -5.971 67.017 1.00 97.75 202 THR A CA 1
ATOM 1441 C C . THR A 1 202 ? -46.941 -7.006 68.014 1.00 97.75 202 THR A C 1
ATOM 1443 O O . THR A 1 202 ? -47.863 -6.714 68.773 1.00 97.75 202 THR A O 1
ATOM 1446 N N . THR A 1 203 ? -46.317 -8.186 68.065 1.00 97.38 203 THR A N 1
ATOM 1447 C CA . THR A 1 203 ? -46.679 -9.239 69.027 1.00 97.38 203 THR A CA 1
ATOM 1448 C C . THR A 1 203 ? -46.446 -8.781 70.470 1.00 97.38 203 THR A C 1
ATOM 1450 O O . THR A 1 203 ? -47.326 -8.928 71.315 1.00 97.38 203 THR A O 1
ATOM 1453 N N . GLY A 1 204 ? -45.291 -8.171 70.757 1.00 98.06 204 GLY A N 1
ATOM 1454 C CA . GLY A 1 204 ? -44.982 -7.636 72.085 1.00 98.06 204 GLY A CA 1
ATOM 1455 C C . GLY A 1 204 ? -45.930 -6.509 72.512 1.00 98.06 204 GLY A C 1
ATOM 1456 O O . GLY A 1 204 ? -46.355 -6.467 73.664 1.00 98.06 204 GLY A O 1
ATOM 1457 N N . ALA A 1 205 ? -46.324 -5.633 71.583 1.00 97.50 205 ALA A N 1
ATOM 1458 C CA . ALA A 1 205 ? -47.305 -4.581 71.842 1.00 97.50 205 ALA A CA 1
ATOM 1459 C C . ALA A 1 205 ? -48.686 -5.159 72.200 1.00 97.50 205 ALA A C 1
ATOM 1461 O O . ALA A 1 205 ? -49.307 -4.687 73.148 1.00 97.50 205 ALA A O 1
ATOM 1462 N N . GLN A 1 206 ? -49.137 -6.212 71.508 1.00 97.62 206 GLN A N 1
ATOM 1463 C CA . GLN A 1 206 ? -50.382 -6.919 71.846 1.00 97.62 206 GLN A CA 1
ATOM 1464 C C . GLN A 1 206 ? -50.311 -7.599 73.219 1.00 97.62 206 GLN A C 1
ATOM 1466 O O . GLN A 1 206 ? -51.274 -7.564 73.978 1.00 97.62 206 GLN A O 1
ATOM 1471 N N . GLN A 1 207 ? -49.172 -8.205 73.566 1.00 97.38 207 GLN A N 1
ATOM 1472 C CA . GLN A 1 207 ? -48.971 -8.795 74.893 1.00 97.38 207 GLN A CA 1
ATOM 1473 C C . GLN A 1 207 ? -49.018 -7.740 76.002 1.00 97.38 207 GLN A C 1
ATOM 1475 O O . GLN A 1 207 ? -49.635 -7.977 77.039 1.00 97.38 207 GLN A O 1
ATOM 1480 N N . LEU A 1 208 ? -48.392 -6.580 75.782 1.00 97.12 208 LEU A N 1
ATOM 1481 C CA . LEU A 1 208 ? -48.426 -5.465 76.726 1.00 97.12 208 LEU A CA 1
ATOM 1482 C C . LEU A 1 208 ? -49.849 -4.920 76.907 1.00 97.12 208 LEU A C 1
ATOM 1484 O O . LEU A 1 208 ? -50.255 -4.682 78.040 1.00 97.12 208 LEU A O 1
ATOM 1488 N N . ASP A 1 209 ? -50.597 -4.754 75.814 1.00 97.50 209 ASP A N 1
ATOM 1489 C CA . ASP A 1 209 ? -51.996 -4.310 75.837 1.00 97.50 209 ASP A CA 1
ATOM 1490 C C . ASP A 1 209 ? -52.884 -5.285 76.629 1.00 97.50 209 ASP A C 1
ATOM 1492 O O . ASP A 1 209 ? -53.580 -4.882 77.562 1.00 97.50 209 ASP A O 1
ATOM 1496 N N . ASN A 1 210 ? -52.759 -6.590 76.361 1.00 96.94 210 ASN A N 1
ATOM 1497 C CA . ASN A 1 210 ? -53.461 -7.630 77.116 1.00 96.94 210 ASN A CA 1
ATOM 1498 C C . ASN A 1 210 ? -53.101 -7.601 78.610 1.00 96.94 210 ASN A C 1
ATOM 1500 O O . ASN A 1 210 ? -53.991 -7.615 79.457 1.00 96.94 210 ASN A O 1
ATOM 1504 N N . GLY A 1 211 ? -51.809 -7.516 78.948 1.00 97.81 211 GLY A N 1
ATOM 1505 C CA . GLY A 1 211 ? -51.354 -7.445 80.340 1.00 97.81 211 GLY A CA 1
ATOM 1506 C C . GLY A 1 211 ? -51.818 -6.174 81.063 1.00 97.81 211 GLY A C 1
ATOM 1507 O O . GLY A 1 211 ? -52.130 -6.217 82.253 1.00 97.81 211 GLY A O 1
ATOM 1508 N N . ALA A 1 212 ? -51.922 -5.044 80.355 1.00 97.38 212 ALA A N 1
ATOM 1509 C CA . ALA A 1 212 ? -52.516 -3.822 80.891 1.00 97.38 212 ALA A CA 1
ATOM 1510 C C . ALA A 1 212 ? -54.019 -3.999 81.172 1.00 97.38 212 ALA A C 1
ATOM 1512 O O . ALA A 1 212 ? -54.500 -3.539 82.210 1.00 97.38 212 ALA A O 1
ATOM 1513 N N . GLY A 1 213 ? -54.738 -4.711 80.297 1.00 97.62 213 GLY A N 1
ATOM 1514 C CA . GLY A 1 213 ? -56.126 -5.121 80.522 1.00 97.62 213 GLY A CA 1
ATOM 1515 C C . GLY A 1 213 ? -56.287 -6.009 81.761 1.00 97.62 213 GLY A C 1
ATOM 1516 O O . GLY A 1 213 ? -57.107 -5.714 82.630 1.00 97.62 213 GLY A O 1
ATOM 1517 N N . GLU A 1 214 ? -55.448 -7.037 81.910 1.00 97.44 214 GLU A N 1
ATOM 1518 C CA . GLU A 1 214 ? -55.450 -7.915 83.090 1.00 97.44 214 GLU A CA 1
ATOM 1519 C C . GLU A 1 214 ? -55.143 -7.152 84.390 1.00 97.44 214 GLU A C 1
ATOM 1521 O O . GLU A 1 214 ? -55.774 -7.390 85.425 1.00 97.44 214 GLU A O 1
ATOM 1526 N N . LEU A 1 215 ? -54.194 -6.209 84.350 1.00 96.81 215 LEU A N 1
ATOM 1527 C CA . LEU A 1 215 ? -53.861 -5.358 85.491 1.00 96.81 215 LEU A CA 1
ATOM 1528 C C . LEU A 1 215 ? -55.037 -4.455 85.885 1.00 96.81 215 LEU A C 1
ATOM 1530 O O . LEU A 1 215 ? -55.323 -4.313 87.077 1.00 96.81 215 LEU A O 1
ATOM 1534 N N . LEU A 1 216 ? -55.728 -3.865 84.905 1.00 97.25 216 LEU A N 1
ATOM 1535 C CA . LEU A 1 216 ? -56.929 -3.061 85.131 1.00 97.25 216 LEU A CA 1
ATOM 1536 C C . LEU A 1 216 ? -58.038 -3.896 85.789 1.00 97.25 216 LEU A C 1
ATOM 1538 O O . LEU A 1 216 ? -58.627 -3.465 86.782 1.00 97.25 216 LEU A O 1
ATOM 1542 N N . ASP A 1 217 ? -58.278 -5.111 85.296 1.00 96.81 217 ASP A N 1
ATOM 1543 C CA . ASP A 1 217 ? -59.245 -6.044 85.881 1.00 96.81 217 ASP A CA 1
ATOM 1544 C C . ASP A 1 217 ? -58.877 -6.430 87.319 1.00 96.81 217 ASP A C 1
ATOM 1546 O O . ASP A 1 217 ? -59.737 -6.465 88.206 1.00 96.81 217 ASP A O 1
ATOM 1550 N N . GLY A 1 218 ? -57.594 -6.691 87.582 1.00 97.50 218 GLY A N 1
ATOM 1551 C CA . GLY A 1 218 ? -57.076 -6.950 88.925 1.00 97.50 218 GLY A CA 1
ATOM 1552 C C . GLY A 1 218 ? -57.278 -5.765 89.873 1.00 97.50 218 GLY A C 1
ATOM 1553 O O . GLY A 1 218 ? -57.725 -5.952 91.007 1.00 97.50 218 GLY A O 1
ATOM 1554 N N . ALA A 1 219 ? -57.017 -4.542 89.405 1.00 96.62 219 ALA A N 1
ATOM 1555 C CA . ALA A 1 219 ? -57.243 -3.318 90.170 1.00 96.62 219 ALA A CA 1
ATOM 1556 C C . ALA A 1 219 ? -58.733 -3.105 90.490 1.00 96.62 219 ALA A C 1
ATOM 1558 O O . ALA A 1 219 ? -59.072 -2.747 91.620 1.00 96.62 219 ALA A O 1
ATOM 1559 N N . ASN A 1 220 ? -59.630 -3.392 89.540 1.00 96.81 220 ASN A N 1
ATOM 1560 C CA . ASN A 1 220 ? -61.077 -3.341 89.760 1.00 96.81 220 ASN A CA 1
ATOM 1561 C C . ASN A 1 220 ? -61.527 -4.363 90.814 1.00 96.81 220 ASN A C 1
ATOM 1563 O O . ASN A 1 220 ? -62.215 -3.994 91.765 1.00 96.81 220 ASN A O 1
ATOM 1567 N N . LYS A 1 221 ? -61.060 -5.617 90.722 1.00 96.88 221 LYS A N 1
ATOM 1568 C CA . LYS A 1 221 ? -61.336 -6.658 91.730 1.00 96.88 221 LYS A CA 1
ATOM 1569 C C . LYS A 1 221 ? -60.828 -6.274 93.117 1.00 96.88 221 LYS A C 1
ATOM 1571 O O . LYS A 1 221 ? -61.533 -6.482 94.102 1.00 96.88 221 LYS A O 1
ATOM 1576 N N . LEU A 1 222 ? -59.625 -5.702 93.210 1.00 96.12 222 LEU A N 1
ATOM 1577 C CA . LEU A 1 222 ? -59.082 -5.202 94.473 1.00 96.12 222 LEU A CA 1
ATOM 1578 C C . LEU A 1 222 ? -59.965 -4.085 95.043 1.00 96.12 222 LEU A C 1
ATOM 1580 O O . LEU A 1 222 ? -60.308 -4.117 96.222 1.00 96.12 222 LEU A O 1
ATOM 1584 N N . ASN A 1 223 ? -60.367 -3.127 94.208 1.00 96.06 223 ASN A N 1
ATOM 1585 C CA . ASN A 1 223 ? -61.261 -2.041 94.600 1.00 96.06 223 ASN A CA 1
ATOM 1586 C C . ASN A 1 223 ? -62.629 -2.560 95.078 1.00 96.06 223 ASN A C 1
ATOM 1588 O O . ASN A 1 223 ? -63.214 -2.000 96.002 1.00 96.06 223 ASN A O 1
ATOM 1592 N N . ASP A 1 224 ? -63.157 -3.624 94.479 1.00 96.12 224 ASP A N 1
ATOM 1593 C CA . ASP A 1 224 ? -64.392 -4.266 94.938 1.00 96.12 224 ASP A CA 1
ATOM 1594 C C . ASP A 1 224 ? -64.193 -5.010 96.261 1.00 96.12 224 ASP A C 1
ATOM 1596 O O . ASP A 1 224 ? -64.982 -4.820 97.185 1.00 96.12 224 ASP A O 1
ATOM 1600 N N . GLY A 1 225 ? -63.090 -5.747 96.415 1.00 96.50 225 GLY A N 1
ATOM 1601 C CA . GLY A 1 225 ? -62.717 -6.372 97.686 1.00 96.50 225 GLY A CA 1
ATOM 1602 C C . GLY A 1 225 ? -62.549 -5.358 98.824 1.00 96.50 225 GLY A C 1
ATOM 1603 O O . GLY A 1 225 ? -62.980 -5.617 99.947 1.00 96.50 225 GLY A O 1
ATOM 1604 N N . VAL A 1 226 ? -62.000 -4.171 98.539 1.00 95.81 226 VAL A N 1
ATOM 1605 C CA . VAL A 1 226 ? -61.921 -3.056 99.499 1.00 95.81 226 VAL A CA 1
ATOM 1606 C C . VAL A 1 226 ? -63.315 -2.564 99.897 1.00 95.81 226 VAL A C 1
ATOM 1608 O O . VAL A 1 226 ? -63.551 -2.351 101.086 1.00 95.81 226 VAL A O 1
ATOM 1611 N N . LYS A 1 227 ? -64.262 -2.426 98.955 1.00 95.75 227 LYS A N 1
ATOM 1612 C CA . LYS A 1 227 ? -65.658 -2.077 99.289 1.00 95.75 227 LYS A CA 1
ATOM 1613 C C . LYS A 1 227 ? -66.292 -3.138 100.189 1.00 95.75 227 LYS A C 1
ATOM 1615 O O . LYS A 1 227 ? -66.844 -2.790 101.228 1.00 95.75 227 LYS A O 1
ATOM 1620 N N . THR A 1 228 ? -66.139 -4.419 99.844 1.00 95.94 228 THR A N 1
ATOM 1621 C CA . THR A 1 228 ? -66.631 -5.536 100.664 1.00 95.94 228 THR A CA 1
ATOM 1622 C C . THR A 1 228 ? -66.028 -5.519 102.067 1.00 95.94 228 THR A C 1
ATOM 1624 O O . THR A 1 228 ? -66.751 -5.692 103.045 1.00 95.94 228 THR A O 1
ATOM 1627 N N . LEU A 1 229 ? -64.721 -5.265 102.194 1.00 95.06 229 LEU A N 1
ATOM 1628 C CA . LEU A 1 229 ? -64.053 -5.144 103.490 1.00 95.06 229 LEU A CA 1
ATOM 1629 C C . LEU A 1 229 ? -64.611 -3.973 104.309 1.00 95.06 229 LEU A C 1
ATOM 1631 O O . LEU A 1 229 ? -64.883 -4.138 105.496 1.00 95.06 229 LEU A O 1
ATOM 1635 N N . ILE A 1 230 ? -64.806 -2.805 103.691 1.00 94.94 230 ILE A N 1
ATOM 1636 C CA . ILE A 1 230 ? -65.412 -1.636 104.346 1.00 94.94 230 ILE A CA 1
ATOM 1637 C C . ILE A 1 230 ? -66.812 -1.978 104.863 1.00 94.94 230 ILE A C 1
ATOM 1639 O O . ILE A 1 230 ? -67.147 -1.629 105.995 1.00 94.94 230 ILE A O 1
ATOM 1643 N N . ASP A 1 231 ? -67.624 -2.667 104.063 1.00 94.94 231 ASP A N 1
ATOM 1644 C CA . ASP A 1 231 ? -68.970 -3.067 104.468 1.00 94.94 231 ASP A CA 1
ATOM 1645 C C . ASP A 1 231 ? -68.946 -4.108 105.595 1.00 94.94 231 ASP A C 1
ATOM 1647 O O . ASP A 1 231 ? -69.696 -3.968 106.561 1.00 94.94 231 ASP A O 1
ATOM 1651 N N . GLY A 1 232 ? -68.019 -5.068 105.561 1.00 95.06 232 GLY A N 1
ATOM 1652 C CA . GLY A 1 232 ? -67.785 -6.002 106.666 1.00 95.06 232 GLY A CA 1
ATOM 1653 C C . GLY A 1 232 ? -67.341 -5.304 107.959 1.00 95.06 232 GLY A C 1
ATOM 1654 O O . GLY A 1 232 ? -67.814 -5.649 109.039 1.00 95.06 232 GLY A O 1
ATOM 1655 N N . ILE A 1 233 ? -66.493 -4.271 107.873 1.00 94.38 233 ILE A N 1
ATOM 1656 C CA . ILE A 1 233 ? -66.100 -3.446 109.029 1.00 94.38 233 ILE A CA 1
ATOM 1657 C C . ILE A 1 233 ? -67.307 -2.686 109.594 1.00 94.38 233 ILE A C 1
ATOM 1659 O O . ILE A 1 233 ? -67.454 -2.608 110.814 1.00 94.38 233 ILE A O 1
ATOM 1663 N N . LYS A 1 234 ? -68.188 -2.141 108.741 1.00 94.50 234 LYS A N 1
ATOM 1664 C CA . LYS A 1 234 ? -69.436 -1.501 109.198 1.00 94.50 234 LYS A CA 1
ATOM 1665 C C . LYS A 1 234 ? -70.332 -2.505 109.915 1.00 94.50 234 LYS A C 1
ATOM 1667 O O . LYS A 1 234 ? -70.758 -2.213 111.022 1.00 94.50 234 LYS A O 1
ATOM 1672 N N . GLN A 1 235 ? -70.548 -3.686 109.333 1.00 94.19 235 GLN A N 1
ATOM 1673 C CA . GLN A 1 235 ? -71.330 -4.753 109.963 1.00 94.19 235 GLN A CA 1
ATOM 1674 C C . GLN A 1 235 ? -70.740 -5.171 111.310 1.00 94.19 235 GLN A C 1
ATOM 1676 O O . GLN A 1 235 ? -71.472 -5.281 112.286 1.00 94.19 235 GLN A O 1
ATOM 1681 N N . LEU A 1 236 ? -69.418 -5.352 111.393 1.00 93.38 236 LEU A N 1
ATOM 1682 C CA . LEU A 1 236 ? -68.741 -5.679 112.647 1.00 93.38 236 LEU A CA 1
ATOM 1683 C C . LEU A 1 236 ? -68.929 -4.577 113.693 1.00 93.38 236 LEU A C 1
ATOM 1685 O O . LEU A 1 236 ? -69.200 -4.875 114.855 1.00 93.38 236 LEU A O 1
ATOM 1689 N N . ARG A 1 237 ? -68.793 -3.307 113.298 1.00 93.38 237 ARG A N 1
ATOM 1690 C CA . ARG A 1 237 ? -69.034 -2.156 114.174 1.00 93.38 237 ARG A CA 1
ATOM 1691 C C . ARG A 1 237 ? -70.482 -2.131 114.660 1.00 93.38 237 ARG A C 1
ATOM 1693 O O . ARG A 1 237 ? -70.707 -1.930 115.849 1.00 93.38 237 ARG A O 1
ATOM 1700 N N . ASP A 1 238 ? -71.436 -2.327 113.758 1.00 93.69 238 ASP A N 1
ATOM 1701 C CA . ASP A 1 238 ? -72.865 -2.279 114.061 1.00 93.69 238 ASP A CA 1
ATOM 1702 C C . ASP A 1 238 ? -73.259 -3.452 114.977 1.00 93.69 238 ASP A C 1
ATOM 1704 O O . ASP A 1 238 ? -73.856 -3.221 116.021 1.00 93.69 238 ASP A O 1
ATOM 1708 N N . GLY A 1 239 ? -72.793 -4.674 114.698 1.00 93.75 239 GLY A N 1
ATOM 1709 C CA . GLY A 1 239 ? -72.983 -5.833 115.578 1.00 93.75 239 GLY A CA 1
ATOM 1710 C C . GLY A 1 239 ? -72.269 -5.703 116.929 1.00 93.75 239 GLY A C 1
ATOM 1711 O O . GLY A 1 239 ? -72.793 -6.132 117.951 1.00 93.75 239 GLY A O 1
ATOM 1712 N N . SER A 1 240 ? -71.098 -5.055 116.979 1.00 92.88 240 SER A N 1
ATOM 1713 C CA . SER A 1 240 ? -70.427 -4.733 118.251 1.00 92.88 240 SER A CA 1
ATOM 1714 C C . SER A 1 240 ? -71.226 -3.718 119.069 1.00 92.88 240 SER A C 1
ATOM 1716 O O . SER A 1 240 ? -71.231 -3.786 120.298 1.00 92.88 240 SER A O 1
ATOM 1718 N N . LYS A 1 241 ? -71.902 -2.778 118.398 1.00 92.94 241 LYS A N 1
ATOM 1719 C CA . LYS A 1 241 ? -72.804 -1.822 119.037 1.00 92.94 241 LYS A CA 1
ATOM 1720 C C . LYS A 1 241 ? -74.065 -2.516 119.546 1.00 92.94 241 LYS A C 1
ATOM 1722 O O . LYS A 1 241 ? -74.392 -2.330 120.705 1.00 92.94 241 LYS A O 1
ATOM 1727 N N . GLU A 1 242 ? -74.700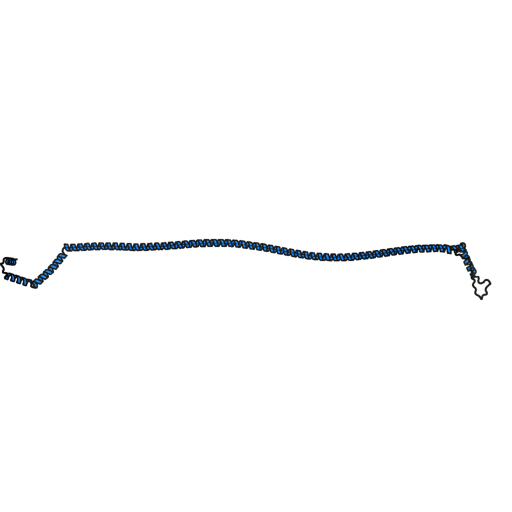 -3.365 118.743 1.00 92.38 242 GLU A N 1
ATOM 1728 C CA . GLU A 1 242 ? -75.846 -4.176 119.179 1.00 92.38 242 GLU A CA 1
ATOM 1729 C C . GLU A 1 242 ? -75.494 -5.075 120.366 1.00 92.38 242 GLU A C 1
ATOM 1731 O O . GLU A 1 242 ? -76.250 -5.141 121.328 1.00 92.38 242 GLU A O 1
ATOM 1736 N N . LEU A 1 243 ? -74.329 -5.734 120.345 1.00 92.06 243 LEU A N 1
ATOM 1737 C CA . LEU A 1 243 ? -73.859 -6.537 121.474 1.00 92.06 243 LEU A CA 1
ATOM 1738 C C . LEU A 1 243 ? -73.667 -5.680 122.727 1.00 92.06 243 LEU A C 1
ATOM 1740 O O . LEU A 1 243 ? -74.041 -6.106 123.817 1.00 92.06 243 LEU A O 1
ATOM 1744 N N . LYS A 1 244 ? -73.079 -4.487 122.583 1.00 90.81 244 LYS A N 1
ATOM 1745 C CA . LYS A 1 244 ? -72.942 -3.538 123.689 1.00 90.81 244 LYS A CA 1
ATOM 1746 C C . LYS A 1 244 ? -74.312 -3.125 124.227 1.00 90.81 244 LYS A C 1
ATOM 1748 O O . LYS A 1 244 ? -74.525 -3.242 125.427 1.00 90.81 244 LYS A O 1
ATOM 1753 N N . ASP A 1 245 ? -75.215 -2.692 123.354 1.00 91.31 245 ASP A N 1
ATOM 1754 C CA . ASP A 1 245 ? -76.556 -2.234 123.717 1.00 91.31 245 ASP A CA 1
ATOM 1755 C C . ASP A 1 245 ? -77.349 -3.371 124.397 1.00 91.31 245 ASP A C 1
ATOM 1757 O O . ASP A 1 245 ? -77.967 -3.158 125.435 1.00 91.31 245 ASP A O 1
ATOM 1761 N N . GLY A 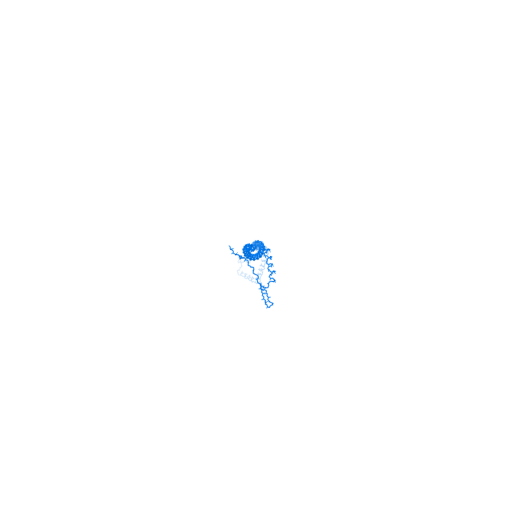1 246 ? -77.258 -4.605 123.889 1.00 91.06 246 GLY A N 1
ATOM 1762 C CA . GLY A 1 246 ? -77.883 -5.789 124.487 1.00 91.06 246 GLY A CA 1
ATOM 1763 C C . GLY A 1 246 ? -77.245 -6.228 125.810 1.00 91.06 246 GLY A C 1
ATOM 1764 O O . GLY A 1 246 ? -77.948 -6.712 126.694 1.00 91.06 246 GLY A O 1
ATOM 1765 N N . MET A 1 247 ? -75.933 -6.046 125.987 1.00 88.81 247 MET A N 1
ATOM 1766 C CA . MET A 1 247 ? -75.263 -6.257 127.277 1.00 88.81 247 MET A CA 1
ATOM 1767 C C . MET A 1 247 ? -75.667 -5.199 128.304 1.00 88.81 247 MET A C 1
ATOM 1769 O O . MET A 1 247 ? -75.887 -5.546 129.466 1.00 88.81 247 MET A O 1
ATOM 1773 N N . ASP A 1 248 ? -75.791 -3.940 127.879 1.00 88.69 248 ASP A N 1
ATOM 1774 C CA . ASP A 1 248 ? -76.285 -2.843 128.709 1.00 88.69 248 ASP A CA 1
ATOM 1775 C C . ASP A 1 248 ? -77.754 -3.126 129.114 1.00 88.69 248 ASP A C 1
ATOM 1777 O O . ASP A 1 248 ? -78.083 -3.079 130.299 1.00 88.69 248 ASP A O 1
ATOM 1781 N N . GLU A 1 249 ? -78.611 -3.567 128.182 1.00 88.06 249 GLU A N 1
ATOM 1782 C CA . GLU A 1 249 ? -79.998 -3.973 128.467 1.00 88.06 249 GLU A CA 1
ATOM 1783 C C . GLU A 1 249 ? -80.086 -5.209 129.374 1.00 88.06 249 GLU A C 1
ATOM 1785 O O . GLU A 1 249 ? -80.872 -5.219 130.319 1.00 88.06 249 GLU A O 1
ATOM 1790 N N . PHE A 1 250 ? -79.296 -6.259 129.134 1.00 87.31 250 PHE A N 1
ATOM 1791 C CA . PHE A 1 250 ? -79.257 -7.443 129.998 1.00 87.31 250 PHE A CA 1
ATOM 1792 C C . PHE A 1 250 ? -78.852 -7.069 131.427 1.00 87.31 250 PHE A C 1
ATOM 1794 O O . PHE A 1 250 ? -79.454 -7.536 132.400 1.00 87.31 250 PHE A O 1
ATOM 1801 N N . ASN A 1 251 ? -77.851 -6.201 131.560 1.00 85.31 251 ASN A N 1
ATOM 1802 C CA . ASN A 1 251 ? -77.416 -5.705 132.852 1.00 85.31 251 ASN A CA 1
ATOM 1803 C C . ASN A 1 251 ? -78.530 -4.905 133.550 1.00 85.31 251 ASN A C 1
ATOM 1805 O O . ASN A 1 251 ? -78.832 -5.165 134.715 1.00 85.31 251 ASN A O 1
ATOM 1809 N N . ASP A 1 252 ? -79.194 -3.995 132.837 1.00 82.06 252 ASP A N 1
ATOM 1810 C CA . ASP A 1 252 ? -80.241 -3.144 133.406 1.00 82.06 252 ASP A CA 1
ATOM 1811 C C . ASP A 1 252 ? -81.554 -3.892 133.688 1.00 82.06 252 ASP A C 1
ATOM 1813 O O . ASP A 1 252 ? -82.171 -3.693 134.734 1.00 82.06 252 ASP A O 1
ATOM 1817 N N . LYS A 1 253 ? -82.004 -4.772 132.789 1.00 80.44 253 LYS A N 1
ATOM 1818 C CA . LYS A 1 253 ? -83.309 -5.442 132.898 1.00 80.44 253 LYS A CA 1
ATOM 1819 C C . LYS A 1 253 ? -83.265 -6.768 133.642 1.00 80.44 253 LYS A C 1
ATOM 1821 O O . LYS A 1 253 ? -84.248 -7.100 134.298 1.00 80.44 253 LYS A O 1
ATOM 1826 N N . ALA A 1 254 ? -82.184 -7.541 133.542 1.00 79.19 254 ALA A N 1
ATOM 1827 C CA . ALA A 1 254 ? -82.090 -8.837 134.214 1.00 79.19 254 ALA A CA 1
ATOM 1828 C C . ALA A 1 254 ? -81.289 -8.729 135.512 1.00 79.19 254 ALA A C 1
ATOM 1830 O O . ALA A 1 254 ? -81.821 -9.008 136.586 1.00 79.19 254 ALA A O 1
ATOM 1831 N N . VAL A 1 255 ? -80.026 -8.299 135.429 1.00 79.56 255 VAL A N 1
ATOM 1832 C CA . VAL A 1 255 ? -79.124 -8.300 136.593 1.00 79.56 255 VAL A CA 1
ATOM 1833 C C . VAL A 1 255 ? -79.616 -7.319 137.650 1.00 79.56 255 VAL A C 1
ATOM 1835 O O . VAL A 1 255 ? -79.828 -7.717 138.793 1.00 79.56 255 VAL A O 1
ATOM 1838 N N . LYS A 1 256 ? -79.868 -6.064 137.273 1.00 77.81 256 LYS A N 1
ATOM 1839 C CA . LYS A 1 256 ? -80.308 -5.033 138.214 1.00 77.81 256 LYS A CA 1
ATOM 1840 C C . LYS A 1 256 ? -81.675 -5.340 138.824 1.00 77.81 256 LYS A C 1
ATOM 1842 O O . LYS A 1 256 ? -81.805 -5.241 140.031 1.00 77.81 256 LYS A O 1
ATOM 1847 N N . LYS A 1 257 ? -82.656 -5.828 138.051 1.00 76.38 257 LYS A N 1
ATOM 1848 C CA . LYS A 1 257 ? -83.957 -6.243 138.617 1.00 76.38 257 LYS A CA 1
ATOM 1849 C C . LYS A 1 257 ? -83.839 -7.411 139.597 1.00 76.38 257 LYS A C 1
ATOM 1851 O O . LYS A 1 257 ? -84.552 -7.423 140.591 1.00 76.38 257 LYS A O 1
ATOM 1856 N N . ILE A 1 258 ? -82.959 -8.386 139.347 1.00 73.69 258 ILE A N 1
ATOM 1857 C CA . ILE A 1 258 ? -82.695 -9.463 140.317 1.00 73.69 258 ILE A CA 1
ATOM 1858 C C . ILE A 1 258 ? -82.063 -8.889 141.586 1.00 73.69 258 ILE A C 1
ATOM 1860 O O . ILE A 1 258 ? -82.461 -9.280 142.677 1.00 73.69 258 ILE A O 1
ATOM 1864 N N . VAL A 1 259 ? -81.106 -7.968 141.442 1.00 72.94 259 VAL A N 1
ATOM 1865 C CA . VAL A 1 259 ? -80.466 -7.270 142.566 1.00 72.94 259 VAL A CA 1
ATOM 1866 C C . VAL A 1 259 ? -81.495 -6.451 143.358 1.00 72.94 259 VAL A C 1
ATOM 1868 O O . VAL A 1 259 ? -81.516 -6.537 144.581 1.00 72.94 259 VAL A O 1
ATOM 1871 N N . ASP A 1 260 ? -82.383 -5.721 142.688 1.00 74.31 260 ASP A N 1
ATOM 1872 C CA . ASP A 1 260 ? -83.406 -4.880 143.317 1.00 74.31 260 ASP A CA 1
ATOM 1873 C C . ASP A 1 260 ? -84.510 -5.722 143.978 1.00 74.31 260 ASP A C 1
ATOM 1875 O O . ASP A 1 260 ? -84.921 -5.427 145.094 1.00 74.31 260 ASP A O 1
ATOM 1879 N N . ALA A 1 261 ? -84.946 -6.828 143.362 1.00 68.50 261 ALA A N 1
ATOM 1880 C CA . ALA A 1 261 ? -85.939 -7.741 143.945 1.00 68.50 261 ALA A CA 1
ATOM 1881 C C . ALA A 1 261 ? -85.455 -8.439 145.230 1.00 68.50 261 ALA A C 1
ATOM 1883 O O . ALA A 1 261 ? -86.254 -9.041 145.950 1.00 68.50 261 ALA A O 1
ATOM 1884 N N . VAL A 1 262 ? -84.152 -8.383 145.513 1.00 69.12 262 VAL A N 1
ATOM 1885 C CA . VAL A 1 262 ? -83.568 -8.846 146.777 1.00 69.12 262 VAL A CA 1
ATOM 1886 C C . VAL A 1 262 ? -83.089 -7.694 147.667 1.00 69.12 262 VAL A C 1
ATOM 1888 O O . VAL A 1 262 ? -82.304 -7.938 148.581 1.00 69.12 262 VAL A O 1
ATOM 1891 N N . ASP A 1 263 ? -83.520 -6.454 147.404 1.00 66.44 263 ASP A N 1
ATOM 1892 C CA . ASP A 1 263 ? -83.087 -5.225 148.096 1.00 66.44 263 ASP A CA 1
ATOM 1893 C C . ASP A 1 263 ? -81.550 -5.078 148.178 1.00 66.44 263 ASP A C 1
ATOM 1895 O O . ASP A 1 263 ? -80.986 -4.573 149.149 1.00 66.44 263 ASP A O 1
ATOM 1899 N N . GLY A 1 264 ? -80.834 -5.562 147.162 1.00 68.69 264 GLY A N 1
ATOM 1900 C CA . GLY A 1 264 ? -79.372 -5.561 147.113 1.00 68.69 264 GLY A CA 1
ATOM 1901 C C . GLY A 1 264 ? -78.682 -6.669 147.923 1.00 68.69 264 GLY A C 1
ATOM 1902 O O . GLY A 1 264 ? -77.464 -6.815 147.811 1.00 68.69 264 GLY A O 1
ATOM 1903 N N . ASP A 1 265 ? -79.411 -7.495 148.681 1.00 71.31 265 ASP A N 1
ATOM 1904 C CA . ASP A 1 265 ? -78.858 -8.588 149.494 1.00 71.31 265 ASP A CA 1
ATOM 1905 C C . ASP A 1 265 ? -78.990 -9.963 148.808 1.00 71.31 265 ASP A C 1
ATOM 1907 O O . ASP A 1 265 ? -79.725 -10.865 149.228 1.00 71.31 265 ASP A O 1
ATOM 1911 N N . ILE A 1 266 ? -78.228 -10.150 147.724 1.00 73.31 266 ILE A N 1
ATOM 1912 C CA . ILE A 1 266 ? -78.145 -11.442 147.017 1.00 73.31 266 ILE A CA 1
ATOM 1913 C C . ILE A 1 266 ? -77.633 -12.557 147.940 1.00 73.31 266 ILE A C 1
ATOM 1915 O O . ILE A 1 266 ? -78.072 -13.705 147.822 1.00 73.31 266 ILE A O 1
ATOM 1919 N N . ALA A 1 267 ? -76.722 -12.240 148.863 1.00 71.38 267 ALA A N 1
ATOM 1920 C CA . ALA A 1 267 ? -76.164 -13.217 149.791 1.00 71.38 267 ALA A CA 1
ATOM 1921 C C . ALA A 1 267 ? -77.247 -13.757 150.740 1.00 71.38 267 ALA A C 1
ATOM 1923 O O . ALA A 1 267 ? -77.382 -14.974 150.885 1.00 71.38 267 ALA A O 1
ATOM 1924 N N . GLY A 1 268 ? -78.088 -12.874 151.282 1.00 71.25 268 GLY A N 1
ATOM 1925 C CA . GLY A 1 268 ? -79.226 -13.237 152.119 1.00 71.25 268 GLY A CA 1
ATOM 1926 C C . GLY A 1 268 ? -80.290 -14.059 151.388 1.00 71.25 268 GLY A C 1
ATOM 1927 O O . GLY A 1 268 ? -80.826 -15.014 151.965 1.00 71.25 268 GLY A O 1
ATOM 1928 N N . LEU A 1 269 ? -80.577 -13.766 150.109 1.00 73.00 269 LEU A N 1
ATOM 1929 C CA . LEU A 1 269 ? -81.454 -14.627 149.300 1.00 73.00 269 LEU A CA 1
ATOM 1930 C C . LEU A 1 269 ? -80.850 -16.029 149.151 1.00 73.00 269 LEU A C 1
ATOM 1932 O O . LEU A 1 269 ? -81.551 -17.023 149.358 1.00 73.00 269 LEU A O 1
ATOM 1936 N N . LEU A 1 270 ? -79.562 -16.115 148.804 1.00 74.06 270 LEU A N 1
ATOM 1937 C CA . LEU A 1 270 ? -78.880 -17.390 148.594 1.00 74.06 270 LEU A CA 1
ATOM 1938 C C . LEU A 1 270 ? -78.882 -18.242 149.871 1.00 74.06 270 LEU A C 1
ATOM 1940 O O . LEU A 1 270 ? -79.113 -19.452 149.808 1.00 74.06 270 LEU A O 1
ATOM 1944 N N . ASP A 1 271 ? -78.681 -17.611 151.027 1.00 76.12 271 ASP A N 1
ATOM 1945 C CA . ASP A 1 271 ? -78.697 -18.276 152.327 1.00 76.12 271 ASP A CA 1
ATOM 1946 C C . ASP A 1 271 ? -80.101 -18.742 152.728 1.00 76.12 271 ASP A C 1
ATOM 1948 O O . ASP A 1 271 ? -80.249 -19.874 153.191 1.00 76.12 271 ASP A O 1
ATOM 1952 N N . LYS A 1 272 ? -81.160 -17.965 152.457 1.00 71.31 272 LYS A N 1
ATOM 1953 C CA . LYS A 1 272 ? -82.555 -18.427 152.625 1.00 71.31 272 LYS A CA 1
ATOM 1954 C C . LYS A 1 272 ? -82.893 -19.600 151.706 1.00 71.31 272 LYS A C 1
ATOM 1956 O O . LYS A 1 272 ? -83.565 -20.545 152.122 1.00 71.31 272 LYS A O 1
ATOM 1961 N N . LEU A 1 273 ? -82.423 -19.575 150.460 1.00 73.75 273 LEU A N 1
ATOM 1962 C CA . LEU A 1 273 ? -82.640 -20.665 149.508 1.00 73.75 273 LEU A CA 1
ATOM 1963 C C . LEU A 1 273 ? -81.955 -21.946 149.995 1.00 73.75 273 LEU A C 1
ATOM 1965 O O . LEU A 1 273 ? -82.597 -22.994 150.058 1.00 73.75 273 LEU A O 1
ATOM 1969 N N . LYS A 1 274 ? -80.696 -21.845 150.440 1.00 75.38 274 LYS A N 1
ATOM 1970 C CA . LYS A 1 274 ? -79.970 -22.952 151.080 1.00 75.38 274 LYS A CA 1
ATOM 1971 C C . LYS A 1 274 ? -80.670 -23.443 152.346 1.00 75.38 274 LYS A C 1
ATOM 1973 O O . LYS A 1 274 ? -80.794 -24.652 152.519 1.00 75.38 274 LYS A O 1
ATOM 1978 N N . ALA A 1 275 ? -81.159 -22.542 153.197 1.00 73.00 275 ALA A N 1
ATOM 1979 C CA . ALA A 1 275 ? -81.862 -22.895 154.426 1.00 73.00 275 ALA A CA 1
ATOM 1980 C C . ALA A 1 275 ? -83.170 -23.653 154.150 1.00 73.00 275 ALA A C 1
ATOM 1982 O O . ALA A 1 275 ? -83.433 -24.659 154.799 1.00 73.00 275 ALA A O 1
ATOM 1983 N N . THR A 1 276 ? -83.954 -23.254 153.148 1.00 69.69 276 THR A N 1
ATOM 1984 C CA . THR A 1 276 ? -85.182 -23.980 152.774 1.00 69.69 276 THR A CA 1
ATOM 1985 C C . THR A 1 276 ? -84.897 -25.290 152.057 1.00 69.69 276 THR A C 1
ATOM 1987 O O . THR A 1 276 ? -85.606 -26.266 152.283 1.00 69.69 276 THR A O 1
ATOM 1990 N N . VAL A 1 277 ? -83.834 -25.365 151.250 1.00 73.12 277 VAL A N 1
ATOM 1991 C CA . VAL A 1 277 ? -83.362 -26.652 150.714 1.00 73.12 277 VAL A CA 1
ATOM 1992 C C . VAL A 1 277 ? -82.934 -27.584 151.851 1.00 73.12 277 VAL A C 1
ATOM 1994 O O . VAL A 1 277 ? -83.213 -28.777 151.787 1.00 73.12 277 VAL A O 1
ATOM 1997 N N . ALA A 1 278 ? -82.289 -27.065 152.899 1.00 74.50 278 ALA A N 1
ATOM 1998 C CA . ALA A 1 278 ? -81.918 -27.851 154.072 1.00 74.50 278 ALA A CA 1
ATOM 1999 C C . ALA A 1 278 ? -83.149 -28.292 154.882 1.00 74.50 278 ALA A C 1
ATOM 2001 O O . ALA A 1 278 ? -83.273 -29.473 155.181 1.00 74.50 278 ALA A O 1
ATOM 2002 N N . ALA A 1 279 ? -84.092 -27.388 155.163 1.00 68.75 279 ALA A N 1
ATOM 2003 C CA . ALA A 1 279 ? -85.318 -27.697 155.902 1.00 68.75 279 ALA A CA 1
ATOM 2004 C C . ALA A 1 279 ? -86.254 -28.658 155.146 1.00 68.75 279 ALA A C 1
ATOM 2006 O O . ALA A 1 279 ? -86.933 -29.476 155.759 1.00 68.75 279 ALA A O 1
ATOM 2007 N N . GLY A 1 280 ? -86.280 -28.592 153.811 1.00 64.19 280 GLY A N 1
ATOM 2008 C CA . GLY A 1 280 ? -87.094 -29.476 152.980 1.00 64.19 280 GLY A CA 1
ATOM 2009 C C . GLY A 1 280 ? -86.582 -30.914 152.892 1.00 64.19 280 GLY A C 1
ATOM 2010 O O . GLY A 1 280 ? -87.346 -31.784 152.489 1.00 64.19 280 GLY A O 1
ATOM 2011 N N . LYS A 1 281 ? -85.325 -31.189 153.273 1.00 70.44 281 LYS A N 1
ATOM 2012 C CA . LYS A 1 281 ? -84.779 -32.557 153.267 1.00 70.44 281 LYS A CA 1
ATOM 2013 C C . LYS A 1 281 ? -85.401 -33.464 154.330 1.00 70.44 281 LYS A C 1
ATOM 2015 O O . LYS A 1 281 ? -85.485 -34.660 154.084 1.00 70.44 281 LYS A O 1
ATOM 2020 N N . ASP A 1 282 ? -85.857 -32.899 155.447 1.00 66.56 282 ASP A N 1
ATOM 2021 C CA . ASP A 1 282 ? -86.388 -33.659 156.588 1.00 66.56 282 ASP A CA 1
ATOM 2022 C C . ASP A 1 282 ? -87.929 -33.587 156.695 1.00 66.56 282 ASP A C 1
ATOM 2024 O O . ASP A 1 282 ? -88.514 -34.091 157.655 1.00 66.56 282 ASP A O 1
ATOM 2028 N N . TYR A 1 283 ? -88.613 -32.944 155.735 1.00 65.69 283 TYR A N 1
ATOM 2029 C CA . TYR A 1 283 ? -90.054 -32.675 155.800 1.00 65.69 283 TYR A CA 1
ATOM 2030 C C . TYR A 1 283 ? -90.858 -33.506 154.793 1.00 65.69 283 TYR A C 1
ATOM 2032 O O . TYR A 1 283 ? -91.027 -33.121 153.635 1.00 65.69 283 TYR A O 1
ATOM 2040 N N . ASP A 1 284 ? -91.413 -34.626 155.260 1.00 63.47 284 ASP A N 1
ATOM 2041 C CA . ASP A 1 284 ? -92.127 -35.573 154.398 1.00 63.47 284 ASP A CA 1
ATOM 2042 C C . ASP A 1 284 ? -93.635 -35.288 154.245 1.00 63.47 284 ASP A C 1
ATOM 2044 O O . ASP A 1 284 ? -94.154 -35.381 153.135 1.00 63.47 284 ASP A O 1
ATOM 2048 N N . THR A 1 285 ? -94.380 -34.961 155.319 1.00 62.97 285 THR A N 1
ATOM 2049 C CA . THR A 1 285 ? -95.829 -34.622 155.260 1.00 62.97 285 THR A CA 1
ATOM 2050 C C . THR A 1 285 ? -96.287 -33.773 156.463 1.00 62.97 285 THR A C 1
ATOM 2052 O O . THR A 1 285 ? -95.735 -33.910 157.551 1.00 62.97 285 THR A O 1
ATOM 2055 N N . PHE A 1 286 ? -97.334 -32.944 156.308 1.00 61.53 286 PHE A N 1
ATOM 2056 C CA . PHE A 1 286 ? -97.837 -32.053 157.378 1.00 61.53 286 PHE A CA 1
ATOM 2057 C C . PHE A 1 286 ? -98.516 -32.788 158.549 1.00 61.53 286 PHE A C 1
ATOM 2059 O O . PHE A 1 286 ? -98.479 -32.308 159.678 1.00 61.53 286 PHE A O 1
ATOM 2066 N N . SER A 1 287 ? -99.131 -33.950 158.305 1.00 62.28 287 SER A N 1
ATOM 2067 C CA . SER A 1 287 ? -99.908 -34.693 159.313 1.00 62.28 287 SER A CA 1
ATOM 2068 C C . SER A 1 287 ? -99.212 -35.944 159.869 1.00 62.28 287 SER A C 1
ATOM 2070 O O . SER A 1 287 ? -99.831 -36.676 160.634 1.00 62.28 287 SER A O 1
ATOM 2072 N N . GLY A 1 288 ? -97.950 -36.198 159.500 1.00 59.09 288 GLY A N 1
ATOM 2073 C CA . GLY A 1 288 ? -97.234 -37.438 159.825 1.00 59.09 288 GLY A CA 1
ATOM 2074 C C . GLY A 1 288 ? -97.671 -38.608 158.933 1.00 59.09 288 GLY A C 1
ATOM 2075 O O . GLY A 1 288 ? -98.862 -38.879 158.775 1.00 59.09 288 GLY A O 1
ATOM 2076 N N . LYS A 1 289 ? -96.705 -39.294 158.310 1.00 58.44 289 LYS A N 1
ATOM 2077 C CA . LYS A 1 289 ? -96.952 -40.325 157.289 1.00 58.44 289 LYS A CA 1
ATOM 2078 C C . LYS A 1 289 ? -96.807 -41.738 157.876 1.00 58.44 289 LYS A C 1
ATOM 2080 O O . LYS A 1 289 ? -95.761 -42.019 158.449 1.00 58.44 289 LYS A O 1
ATOM 2085 N N . PRO A 1 290 ? -97.777 -42.649 157.683 1.00 59.97 290 PRO A N 1
ATOM 2086 C CA . PRO A 1 290 ? -97.576 -44.082 157.904 1.00 59.97 290 PRO A CA 1
ATOM 2087 C C . PRO A 1 290 ? -96.649 -44.698 156.839 1.00 59.97 290 PRO A C 1
ATOM 2089 O O . PRO A 1 290 ? -96.687 -44.298 155.672 1.00 59.97 290 PRO A O 1
ATOM 2092 N N . ASP A 1 291 ? -95.858 -45.703 157.220 1.00 61.78 291 ASP A N 1
ATOM 2093 C CA . ASP A 1 291 ? -94.718 -46.243 156.447 1.00 61.78 291 ASP A CA 1
ATOM 2094 C C . ASP A 1 291 ? -95.049 -46.852 155.067 1.00 61.78 291 ASP A C 1
ATOM 2096 O O . ASP A 1 291 ? -94.147 -47.202 154.309 1.00 61.78 291 ASP A O 1
ATOM 2100 N N . THR A 1 292 ? -96.325 -46.968 154.689 1.00 59.44 292 THR A N 1
ATOM 2101 C CA . THR A 1 292 ? -96.770 -47.679 153.476 1.00 59.44 292 THR A CA 1
ATOM 2102 C C . THR A 1 292 ? -97.132 -46.787 152.281 1.00 59.44 292 THR A C 1
ATOM 2104 O O . THR A 1 292 ? -97.574 -47.301 151.255 1.00 59.44 292 THR A O 1
ATOM 2107 N N . MET A 1 293 ? -96.928 -45.467 152.355 1.00 60.44 293 MET A N 1
ATOM 2108 C CA . MET A 1 293 ? -97.174 -44.541 151.232 1.00 60.44 293 MET A CA 1
ATOM 2109 C C . MET A 1 293 ? -95.926 -43.751 150.846 1.00 60.44 293 MET A C 1
ATOM 2111 O O . MET A 1 293 ? -95.115 -43.458 151.705 1.00 60.44 293 MET A O 1
ATOM 2115 N N . ASN A 1 294 ? -95.785 -43.324 149.590 1.00 61.75 294 ASN A N 1
ATOM 2116 C CA . ASN A 1 294 ? -94.777 -42.336 149.180 1.00 61.75 294 ASN A CA 1
ATOM 2117 C C . ASN A 1 294 ? -95.454 -40.997 148.871 1.00 61.75 294 ASN A C 1
ATOM 2119 O O . ASN A 1 294 ? -96.466 -40.962 148.176 1.00 61.75 294 ASN A O 1
ATOM 2123 N N . GLY A 1 295 ? -94.889 -39.903 149.385 1.00 60.00 295 GLY A N 1
ATOM 2124 C CA . GLY A 1 295 ? -95.356 -38.537 149.153 1.00 60.00 295 GLY A CA 1
ATOM 2125 C C . GLY A 1 295 ? -94.168 -37.599 148.946 1.00 60.00 295 GLY A C 1
ATOM 2126 O O . GLY A 1 295 ? -93.080 -37.874 149.440 1.00 60.00 295 GLY A O 1
ATOM 2127 N N . SER A 1 296 ? -94.363 -36.521 148.190 1.00 62.06 296 SER A N 1
ATOM 2128 C CA . SER A 1 296 ? -93.352 -35.485 147.958 1.00 62.06 296 SER A CA 1
ATOM 2129 C C . SER A 1 296 ? -93.935 -34.114 148.278 1.00 62.06 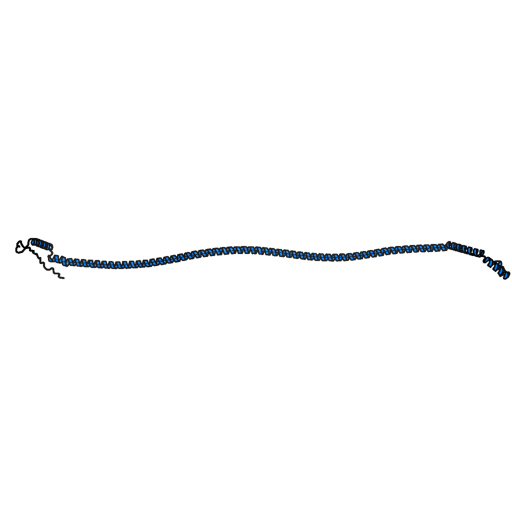296 SER A C 1
ATOM 2131 O O . SER A 1 296 ? -95.008 -33.779 147.766 1.00 62.06 296 SER A O 1
ATOM 2133 N N . VAL A 1 297 ? -93.223 -33.308 149.068 1.00 67.50 297 VAL A N 1
ATOM 2134 C CA . VAL A 1 297 ? -93.615 -31.930 149.392 1.00 67.50 297 VAL A CA 1
ATOM 2135 C C . VAL A 1 297 ? -92.856 -30.965 148.494 1.00 67.50 297 VAL A C 1
ATOM 2137 O O . VAL A 1 297 ? -91.629 -30.971 148.432 1.00 67.50 297 VAL A O 1
ATOM 2140 N N . LYS A 1 298 ? -93.599 -30.113 147.785 1.00 70.56 298 LYS A N 1
ATOM 2141 C CA . LYS A 1 298 ? -93.024 -29.039 146.980 1.00 70.56 298 LYS A CA 1
ATOM 2142 C C . LYS A 1 298 ? -93.086 -27.739 147.770 1.00 70.56 298 LYS A C 1
ATOM 2144 O O . LYS A 1 298 ? -94.169 -27.208 148.002 1.00 70.56 298 LYS A O 1
ATOM 2149 N N . PHE A 1 299 ? -91.923 -27.213 148.137 1.00 68.75 299 PHE A N 1
ATOM 2150 C CA . PHE A 1 299 ? -91.819 -25.863 148.675 1.00 68.75 299 PHE A CA 1
ATOM 2151 C C . PHE A 1 299 ? -91.876 -24.871 147.520 1.00 68.75 299 PHE A C 1
ATOM 2153 O O . PHE A 1 299 ? -91.062 -24.918 146.597 1.00 68.75 299 PHE A O 1
ATOM 2160 N N . ILE A 1 300 ? -92.880 -24.001 147.553 1.00 67.81 300 ILE A N 1
ATOM 2161 C CA . ILE A 1 300 ? -93.062 -22.955 146.555 1.00 67.81 300 ILE A CA 1
ATOM 2162 C C . ILE A 1 300 ? -92.690 -21.637 147.213 1.00 67.81 300 ILE A C 1
ATOM 2164 O O . ILE A 1 300 ? -93.364 -21.179 148.133 1.00 67.81 300 ILE A O 1
ATOM 2168 N N . TYR A 1 301 ? -91.624 -21.024 146.712 1.00 65.50 301 TYR A N 1
ATOM 2169 C CA . TYR A 1 301 ? -91.351 -19.626 146.986 1.00 65.50 301 TYR A CA 1
ATOM 2170 C C . TYR A 1 301 ? -92.237 -18.775 146.098 1.00 65.50 301 TYR A C 1
ATOM 2172 O O . TYR A 1 301 ? -92.180 -18.868 144.872 1.00 65.50 301 TYR A O 1
ATOM 2180 N N . ARG A 1 302 ? -93.064 -17.950 146.733 1.00 65.69 302 ARG A N 1
ATOM 2181 C CA . ARG A 1 302 ? -93.813 -16.917 146.038 1.00 65.69 302 ARG A CA 1
ATOM 2182 C C . ARG A 1 302 ? -93.055 -15.615 146.220 1.00 65.69 302 ARG A C 1
ATOM 2184 O O . ARG A 1 302 ? -93.067 -15.041 147.302 1.00 65.69 302 ARG A O 1
ATOM 2191 N N . THR A 1 303 ? -92.350 -15.207 145.180 1.00 65.38 303 THR A N 1
ATOM 2192 C CA . THR A 1 303 ? -91.837 -13.844 145.077 1.00 65.38 303 THR A CA 1
ATOM 2193 C C . THR A 1 303 ? -92.947 -12.954 144.528 1.00 65.38 303 THR A C 1
ATOM 2195 O O . THR A 1 303 ? -93.916 -13.452 143.939 1.00 65.38 303 THR A O 1
ATOM 2198 N N . GLU A 1 304 ? -92.819 -11.643 144.709 1.00 63.22 304 GLU A N 1
ATOM 2199 C CA . GLU A 1 304 ? -93.615 -10.713 143.913 1.00 63.22 304 GLU A CA 1
ATOM 2200 C C . GLU A 1 304 ? -93.322 -10.943 142.424 1.00 63.22 304 GLU A C 1
ATOM 2202 O O . GLU A 1 304 ? -92.263 -11.467 142.047 1.00 63.22 304 GLU A O 1
ATOM 2207 N N . ALA A 1 305 ? -94.300 -10.640 141.573 1.00 58.88 305 ALA A N 1
ATOM 2208 C CA . ALA A 1 305 ? -94.075 -10.702 140.141 1.00 58.88 305 ALA A CA 1
ATOM 2209 C C . ALA A 1 305 ? -93.004 -9.668 139.792 1.00 58.88 305 ALA A C 1
ATOM 2211 O O . ALA A 1 305 ? -93.157 -8.491 140.107 1.00 58.88 305 ALA A O 1
ATOM 2212 N N . ILE A 1 306 ? -91.937 -10.103 139.127 1.00 60.53 306 ILE A N 1
ATOM 2213 C CA . ILE A 1 306 ? -91.014 -9.172 138.486 1.00 60.53 306 ILE A CA 1
ATOM 2214 C C . ILE A 1 306 ? -91.785 -8.613 137.288 1.00 60.53 306 ILE A C 1
ATOM 2216 O O . ILE A 1 306 ? -91.890 -9.285 136.260 1.00 60.53 306 ILE A O 1
ATOM 2220 N N . SER A 1 307 ? -92.412 -7.442 137.435 1.00 53.97 307 SER A N 1
ATOM 2221 C CA . SER A 1 307 ? -93.083 -6.796 136.309 1.00 53.97 307 SER A CA 1
ATOM 2222 C C . SER A 1 307 ? -92.032 -6.389 135.277 1.00 53.97 307 SER A C 1
ATOM 2224 O O . SER A 1 307 ? -91.000 -5.772 135.575 1.00 53.97 307 SER A O 1
ATOM 2226 N N . ALA A 1 308 ? -92.283 -6.762 134.026 1.00 55.66 308 ALA A N 1
ATOM 2227 C CA . ALA A 1 308 ? -91.737 -6.039 132.895 1.00 55.66 308 ALA A CA 1
ATOM 2228 C C . ALA A 1 308 ? -92.616 -4.799 132.717 1.00 55.66 308 ALA A C 1
ATOM 2230 O O . ALA A 1 308 ? -93.545 -4.811 131.921 1.00 55.66 308 ALA A O 1
ATOM 2231 N N . ASP A 1 309 ? -92.390 -3.773 133.535 1.00 52.94 309 ASP A N 1
ATOM 2232 C CA . ASP A 1 309 ? -92.763 -2.434 133.100 1.00 52.94 309 ASP A CA 1
ATOM 2233 C C . ASP A 1 309 ? -91.732 -2.041 132.036 1.00 52.94 309 ASP A C 1
ATOM 2235 O O . ASP A 1 309 ? -90.524 -2.019 132.318 1.00 52.94 309 ASP A O 1
ATOM 2239 N N . ASP A 1 310 ? -92.231 -1.924 130.803 1.00 44.88 310 ASP A N 1
ATOM 2240 C CA . ASP A 1 310 ? -91.528 -1.426 129.617 1.00 44.88 310 ASP A CA 1
ATOM 2241 C C . ASP A 1 310 ? -91.116 0.044 129.779 1.00 44.88 310 ASP A C 1
ATOM 2243 O O . ASP A 1 310 ? -91.909 0.836 130.347 1.00 44.88 310 ASP A O 1
#